Protein AF-A0A2S6GN40-F1 (afdb_monomer_lite)

Secondary structure (DSSP, 8-state):
---HHHHHHHHT----------HHHHHHHHTSPPPHHHHHHHHHSPSEEEE-TTS-EEEE-PPPEETTEE-TTHHHHHHHHHHHHHHHH-GGGS-S-BTTSTT-BEEEEE-SSSEEEEEEETTEEEEEEE--SS--SSTT--SEEEESS-HHHHHHHHHHTSS--TTTS--SS-TTSPPPPPPTTS-SEEEPPHHHHHHHTBPPPP---

Radius of gyration: 16.89 Å; chains: 1; bounding box: 39×40×44 Å

Sequence (209 aa):
MRDVDELAKLCGWRGASPETTEWDAVEQLMGVALPEEYKHLLRVFPPGKFLSPYGEGIAVHPPQLVYGIPDYGNQFALEMDELREWRDDHPDDVPDPVFPEPGGLIPWAWAVRPVVLWSQEPGGWTVVVSNASVWRVHDDDPVLERFAVGTLEFLAGYVTGDIWSRLLAPNYDEPDALPAREPASTPRYVPFRAAEWARMRTAPGPRVW

Organism: NCBI:txid155976

Structure (mmCIF, N/CA/C/O backbone):
data_AF-A0A2S6GN40-F1
#
_entry.id   AF-A0A2S6GN40-F1
#
loop_
_atom_site.group_PDB
_atom_site.id
_atom_site.type_symbol
_atom_site.label_atom_id
_atom_site.label_alt_id
_atom_site.label_comp_id
_atom_site.label_asym_id
_atom_site.label_entity_id
_atom_site.label_seq_id
_atom_site.pdbx_PDB_ins_code
_atom_site.Cartn_x
_atom_site.Cartn_y
_atom_site.Cartn_z
_atom_site.occupancy
_atom_site.B_iso_or_equiv
_atom_site.auth_seq_id
_atom_site.auth_comp_id
_atom_site.auth_asym_id
_atom_site.auth_atom_id
_atom_site.pdbx_PDB_model_num
ATOM 1 N N . MET A 1 1 ? -11.042 -15.061 3.835 1.00 57.72 1 MET A N 1
ATOM 2 C CA . MET A 1 1 ? -10.939 -13.740 3.193 1.00 57.72 1 MET A CA 1
ATOM 3 C C . MET A 1 1 ? -11.327 -12.723 4.245 1.00 57.72 1 MET A C 1
ATOM 5 O O . MET A 1 1 ? -12.454 -12.802 4.723 1.00 57.72 1 MET A O 1
ATOM 9 N N . ARG A 1 2 ? -10.375 -11.902 4.697 1.00 77.31 2 ARG A N 1
ATOM 10 C CA . ARG A 1 2 ? -10.658 -10.834 5.666 1.00 77.31 2 ARG A CA 1
ATOM 11 C C . ARG A 1 2 ? -11.439 -9.725 4.956 1.00 77.31 2 ARG A C 1
ATOM 13 O O . ARG A 1 2 ? -11.220 -9.497 3.767 1.00 77.31 2 ARG A O 1
ATOM 20 N N . ASP A 1 3 ? -12.357 -9.076 5.660 1.00 89.94 3 ASP A N 1
ATOM 21 C CA . ASP A 1 3 ? -13.117 -7.936 5.143 1.00 89.94 3 ASP A CA 1
ATOM 22 C C . ASP A 1 3 ? -12.666 -6.616 5.794 1.00 89.94 3 ASP A C 1
ATOM 24 O O . ASP A 1 3 ? -11.845 -6.585 6.717 1.00 89.94 3 ASP A O 1
ATOM 28 N N . VAL A 1 4 ? -13.173 -5.494 5.279 1.00 94.56 4 VAL A N 1
ATOM 29 C CA . VAL A 1 4 ? -12.791 -4.162 5.767 1.00 94.56 4 VAL A CA 1
ATOM 30 C C . VAL A 1 4 ? -13.289 -3.900 7.194 1.00 94.56 4 VAL A C 1
ATOM 32 O O . VAL A 1 4 ? -12.647 -3.155 7.935 1.00 94.56 4 VAL A O 1
ATOM 35 N N . ASP A 1 5 ? -14.392 -4.532 7.608 1.00 94.25 5 ASP A N 1
ATOM 36 C CA . ASP A 1 5 ? -14.963 -4.377 8.947 1.00 94.25 5 ASP A CA 1
ATOM 37 C C . ASP A 1 5 ? -14.080 -5.062 9.994 1.00 94.25 5 ASP A C 1
ATOM 39 O O . ASP A 1 5 ? -13.913 -4.564 11.111 1.00 94.25 5 ASP A O 1
ATOM 43 N N . GLU A 1 6 ? -13.491 -6.205 9.648 1.00 95.12 6 GLU A N 1
ATOM 44 C CA . GLU A 1 6 ? -12.479 -6.878 10.450 1.00 95.12 6 GLU A CA 1
ATOM 45 C C . GLU A 1 6 ? -11.229 -6.007 10.601 1.00 95.12 6 GLU A C 1
ATOM 47 O O . GLU A 1 6 ? -10.778 -5.786 11.728 1.00 95.12 6 GLU A O 1
ATOM 52 N N . LEU A 1 7 ? -10.714 -5.439 9.504 1.00 96.88 7 LEU A N 1
ATOM 53 C CA . LEU A 1 7 ? -9.582 -4.510 9.557 1.00 96.88 7 LEU A CA 1
ATOM 54 C C . LEU A 1 7 ? -9.904 -3.279 10.423 1.00 96.88 7 LEU A C 1
ATOM 56 O O . LEU A 1 7 ? -9.101 -2.898 11.274 1.00 96.88 7 LEU A O 1
ATOM 60 N N . ALA A 1 8 ? -11.101 -2.700 10.291 1.00 96.69 8 ALA A N 1
ATOM 61 C CA . ALA A 1 8 ? -11.551 -1.585 11.126 1.00 96.69 8 ALA A CA 1
ATOM 62 C C . ALA A 1 8 ? -11.572 -1.952 12.616 1.00 96.69 8 ALA A C 1
ATOM 64 O O . ALA A 1 8 ? -11.040 -1.203 13.441 1.00 96.69 8 ALA A O 1
ATOM 65 N N . LYS A 1 9 ? -12.088 -3.137 12.972 1.00 95.94 9 LYS A N 1
ATOM 66 C CA . LYS A 1 9 ? -12.051 -3.650 14.353 1.00 95.94 9 LYS A CA 1
ATOM 67 C C . LYS A 1 9 ? -10.619 -3.829 14.851 1.00 95.94 9 LYS A C 1
ATOM 69 O O . LYS A 1 9 ? -10.319 -3.393 15.962 1.00 95.94 9 LYS A O 1
ATOM 74 N N . LEU A 1 10 ? -9.738 -4.425 14.043 1.00 95.94 10 LEU A N 1
ATOM 75 C CA . LEU A 1 10 ? -8.326 -4.615 14.383 1.00 95.94 10 LEU A CA 1
ATOM 76 C C . LEU A 1 10 ? -7.620 -3.282 14.625 1.00 95.94 10 LEU A C 1
ATOM 78 O O . LEU A 1 10 ? -6.807 -3.198 15.543 1.00 95.94 10 LEU A O 1
ATOM 82 N N . CYS A 1 11 ? -7.950 -2.255 13.845 1.00 95.88 11 CYS A N 1
ATOM 83 C CA . CYS A 1 11 ? -7.402 -0.910 13.977 1.00 95.88 11 CYS A CA 1
ATOM 84 C C . CYS A 1 11 ? -8.050 -0.075 15.093 1.00 95.88 11 CYS A C 1
ATOM 86 O O . CYS A 1 11 ? -7.554 1.007 15.403 1.00 95.88 11 CYS A O 1
ATOM 88 N N . GLY A 1 12 ? -9.160 -0.534 15.683 1.00 95.38 12 GLY A N 1
ATOM 89 C CA . GLY A 1 12 ? -9.984 0.281 16.580 1.00 95.38 12 GLY A CA 1
ATOM 90 C C . GLY A 1 12 ? -10.686 1.449 15.872 1.00 95.38 12 GLY A C 1
ATOM 91 O O . GLY A 1 12 ? -11.137 2.387 16.533 1.00 95.38 12 GLY A O 1
ATOM 92 N N . TRP A 1 13 ? -10.782 1.408 14.541 1.00 95.44 13 TRP A N 1
ATOM 93 C CA . TRP A 1 13 ? -11.417 2.435 13.723 1.00 95.44 13 TRP A CA 1
ATOM 94 C C . TRP A 1 13 ? -12.939 2.273 13.736 1.00 95.44 13 TRP A C 1
ATOM 96 O O . TRP A 1 13 ? -13.472 1.174 13.597 1.00 95.44 13 TRP A O 1
ATOM 106 N N . ARG A 1 14 ? -13.651 3.387 13.924 1.00 91.94 14 ARG A N 1
ATOM 107 C CA . ARG A 1 14 ? -15.126 3.445 13.934 1.00 91.94 14 ARG A CA 1
ATOM 108 C C . ARG A 1 14 ? -15.690 4.569 13.063 1.00 91.94 14 ARG A C 1
ATOM 110 O O . ARG A 1 14 ? -16.884 4.846 13.126 1.00 91.94 14 ARG A O 1
ATOM 117 N N . GLY A 1 15 ? -14.821 5.273 12.342 1.00 87.56 15 GLY A N 1
ATOM 118 C CA . GLY A 1 15 ? -15.215 6.363 11.460 1.00 87.56 15 GLY A CA 1
ATOM 119 C C . GLY A 1 15 ? -15.559 5.866 10.059 1.00 87.56 15 GLY A C 1
ATOM 120 O O . GLY A 1 15 ? -15.644 4.667 9.808 1.00 87.56 15 GLY A O 1
ATOM 121 N N . ALA A 1 16 ? -15.716 6.818 9.148 1.00 87.06 16 ALA A N 1
ATOM 122 C CA . ALA A 1 16 ? -15.853 6.581 7.719 1.00 87.06 16 ALA A CA 1
ATOM 123 C C . ALA A 1 16 ? -14.930 7.541 6.962 1.00 87.06 16 ALA A C 1
ATOM 125 O O . ALA A 1 16 ? -14.547 8.590 7.497 1.00 87.06 16 ALA A O 1
ATOM 126 N N . SER A 1 17 ? -14.587 7.195 5.724 1.00 87.56 17 SER A N 1
ATOM 127 C CA . SER A 1 17 ? -13.891 8.115 4.833 1.00 87.56 17 SER A CA 1
ATOM 128 C C . SER A 1 17 ? -14.873 9.174 4.323 1.00 87.56 17 SER A C 1
ATOM 130 O O . SER A 1 17 ? -15.963 8.816 3.873 1.00 87.56 17 SER A O 1
ATOM 132 N N . PRO A 1 18 ? -14.532 10.473 4.374 1.00 84.19 18 PRO A N 1
ATOM 133 C CA . PRO A 1 18 ? -15.318 11.508 3.712 1.00 84.19 18 PRO A CA 1
ATOM 134 C C . PRO A 1 18 ? -14.989 11.617 2.215 1.00 84.19 18 PRO A C 1
ATOM 136 O O . PRO A 1 18 ? -15.655 12.366 1.505 1.00 84.19 18 PRO A O 1
ATOM 139 N N . GLU A 1 19 ? -13.938 10.938 1.745 1.00 82.56 19 GLU A N 1
ATOM 140 C CA . GLU A 1 19 ? -13.484 11.024 0.361 1.00 82.56 19 GLU A CA 1
ATOM 141 C C . GLU A 1 19 ? -14.325 10.112 -0.536 1.00 82.56 19 GLU A C 1
ATOM 143 O O . GLU A 1 19 ? -14.640 8.972 -0.191 1.00 82.56 19 GLU A O 1
ATOM 148 N N . THR A 1 20 ? -14.658 10.617 -1.719 1.00 82.88 20 THR A N 1
ATOM 149 C CA . THR A 1 20 ? -15.363 9.873 -2.762 1.00 82.88 20 THR A CA 1
ATOM 150 C C . THR A 1 20 ? -14.482 9.770 -3.998 1.00 82.88 20 THR A C 1
ATOM 152 O O . THR A 1 20 ? -13.865 10.751 -4.417 1.00 82.88 20 THR A O 1
ATOM 155 N N . THR A 1 21 ? -14.445 8.587 -4.603 1.00 84.88 21 THR A N 1
ATOM 156 C CA . THR A 1 21 ? -13.628 8.294 -5.785 1.00 84.88 21 THR A CA 1
ATOM 157 C C . THR A 1 21 ? -14.503 7.644 -6.849 1.00 84.88 21 THR A C 1
ATOM 159 O O . THR A 1 21 ? -15.150 6.630 -6.579 1.00 84.88 21 THR A O 1
ATOM 162 N N . GLU A 1 22 ? -14.508 8.216 -8.054 1.00 87.31 22 GLU A N 1
ATOM 163 C CA . GLU A 1 22 ? -15.184 7.662 -9.231 1.00 87.31 22 GLU A CA 1
ATOM 164 C C . GLU A 1 22 ? -14.335 6.531 -9.827 1.00 87.31 22 GLU A C 1
ATOM 166 O O . GLU A 1 22 ? -13.582 6.718 -10.782 1.00 87.31 22 GLU A O 1
ATOM 171 N N . TRP A 1 23 ? -14.411 5.348 -9.214 1.00 88.44 23 TRP A N 1
ATOM 172 C CA . TRP A 1 23 ? -13.553 4.213 -9.565 1.00 88.44 23 TRP A CA 1
ATOM 173 C C . TRP A 1 23 ? -13.696 3.743 -11.011 1.00 88.44 23 TRP A C 1
ATOM 175 O O . TRP A 1 23 ? -12.692 3.371 -11.607 1.00 88.44 23 TRP A O 1
ATOM 185 N N . ASP A 1 24 ? -14.888 3.833 -11.600 1.00 90.00 24 ASP A N 1
ATOM 186 C CA . ASP A 1 24 ? -15.096 3.470 -13.006 1.00 90.00 24 ASP A CA 1
ATOM 187 C C . ASP A 1 24 ? -14.244 4.351 -13.939 1.00 90.00 24 ASP A C 1
ATOM 189 O O . ASP A 1 24 ? -13.672 3.862 -14.913 1.00 90.00 24 ASP A O 1
ATOM 193 N N . ALA A 1 25 ? -14.092 5.642 -13.616 1.00 86.00 25 ALA A N 1
ATOM 194 C CA . ALA A 1 25 ? -13.223 6.547 -14.364 1.00 86.00 25 ALA A CA 1
ATOM 195 C C . ALA A 1 25 ? -11.735 6.225 -14.141 1.00 86.00 25 ALA A C 1
ATOM 197 O O . ALA A 1 25 ? -10.959 6.270 -15.094 1.00 86.00 25 ALA A O 1
ATOM 198 N N . VAL A 1 26 ? -11.341 5.866 -12.910 1.00 86.56 26 VAL A N 1
ATOM 199 C CA . VAL A 1 26 ? -9.970 5.417 -12.587 1.00 86.56 26 VAL A CA 1
ATOM 200 C C . VAL A 1 26 ? -9.612 4.184 -13.420 1.00 86.56 26 VAL A C 1
ATOM 202 O O . VAL A 1 26 ? -8.598 4.176 -14.110 1.00 86.56 26 VAL A O 1
ATOM 205 N N . GLU A 1 27 ? -10.457 3.153 -13.390 1.00 90.69 27 GLU A N 1
ATOM 206 C CA . GLU A 1 27 ? -10.228 1.882 -14.087 1.00 90.69 27 GLU A CA 1
ATOM 207 C C . GLU A 1 27 ? -10.252 2.059 -15.610 1.00 90.69 27 GLU A C 1
ATOM 209 O O . GLU A 1 27 ? -9.456 1.437 -16.313 1.00 90.69 27 GLU A O 1
ATOM 214 N N . GLN A 1 28 ? -11.100 2.953 -16.134 1.00 89.12 28 GLN A N 1
ATOM 215 C CA . GLN A 1 28 ? -11.108 3.299 -17.556 1.00 89.12 28 GLN A CA 1
ATOM 216 C C . GLN A 1 28 ? -9.808 3.989 -17.994 1.00 89.12 28 GLN A C 1
ATOM 218 O O . GLN A 1 28 ? -9.301 3.684 -19.073 1.00 89.12 28 GLN A O 1
ATOM 223 N N . LEU A 1 29 ? -9.273 4.906 -17.179 1.00 86.56 29 LEU A N 1
ATOM 224 C CA . LEU A 1 29 ? -7.998 5.579 -17.453 1.00 86.56 29 LEU A CA 1
ATOM 225 C C . LEU A 1 29 ? -6.814 4.614 -17.346 1.00 86.56 29 LEU A C 1
ATOM 227 O O . LEU A 1 29 ? -5.924 4.642 -18.191 1.00 86.56 29 LEU A O 1
ATOM 231 N N . MET A 1 30 ? -6.826 3.747 -16.332 1.00 87.38 30 MET A N 1
ATOM 232 C CA . MET A 1 30 ? -5.792 2.736 -16.113 1.00 87.38 30 MET A CA 1
ATOM 233 C C . MET A 1 30 ? -5.858 1.598 -17.140 1.00 87.38 30 MET A C 1
ATOM 235 O O . MET A 1 30 ? -4.856 0.939 -17.391 1.00 87.38 30 MET A O 1
ATOM 239 N N . GLY A 1 31 ? -7.025 1.336 -17.732 1.00 91.12 31 GLY A N 1
ATOM 240 C CA . GLY A 1 31 ? -7.235 0.203 -18.636 1.00 91.12 31 GLY A CA 1
ATOM 241 C C . GLY A 1 31 ? -7.244 -1.158 -17.929 1.00 91.12 31 GLY A C 1
ATOM 242 O O . GLY A 1 31 ? -7.141 -2.190 -18.592 1.00 91.12 31 GLY A O 1
ATOM 243 N N . VAL A 1 32 ? -7.369 -1.178 -16.598 1.00 91.44 32 VAL A N 1
ATOM 244 C CA . VAL A 1 32 ? -7.409 -2.391 -15.773 1.00 91.44 32 VAL A CA 1
ATOM 245 C C . VAL A 1 32 ? -8.357 -2.199 -14.588 1.00 91.44 32 VAL A C 1
ATOM 247 O O . VAL A 1 32 ? -8.450 -1.112 -14.022 1.00 91.44 32 VAL A O 1
ATOM 250 N N . ALA A 1 33 ? -9.067 -3.264 -14.209 1.00 93.06 33 ALA A N 1
ATOM 251 C CA . ALA A 1 33 ? -9.918 -3.269 -13.023 1.00 93.06 33 ALA A CA 1
ATOM 252 C C . ALA A 1 33 ? -9.069 -3.411 -11.752 1.00 93.06 33 ALA A C 1
ATOM 254 O O . ALA A 1 33 ? -8.334 -4.390 -11.605 1.00 93.06 33 ALA A O 1
ATOM 255 N N . LEU A 1 34 ? -9.196 -2.465 -10.824 1.00 92.12 34 LEU A N 1
ATOM 256 C CA . LEU A 1 34 ? -8.454 -2.456 -9.566 1.00 92.12 34 LEU A CA 1
ATOM 257 C C . LEU A 1 34 ? -9.093 -3.414 -8.542 1.00 92.12 34 LEU A C 1
ATOM 259 O O . LEU A 1 34 ? -10.267 -3.780 -8.677 1.00 92.12 34 LEU A O 1
ATOM 263 N N . PRO A 1 35 ? -8.362 -3.829 -7.488 1.00 93.50 35 PRO A N 1
ATOM 264 C CA . PRO A 1 35 ? -8.928 -4.699 -6.460 1.00 93.50 35 PRO A CA 1
ATOM 265 C C . PRO A 1 35 ? -10.186 -4.088 -5.814 1.00 93.50 35 PRO A C 1
ATOM 267 O O . PRO A 1 35 ? -10.140 -2.996 -5.247 1.00 93.50 35 PRO A O 1
ATOM 270 N N . GLU A 1 36 ? -11.315 -4.807 -5.828 1.00 92.69 36 GLU A N 1
ATOM 271 C CA . GLU A 1 36 ? -12.567 -4.331 -5.203 1.00 92.69 36 GLU A CA 1
ATOM 272 C C . GLU A 1 36 ? -12.393 -4.056 -3.704 1.00 92.69 36 GLU A C 1
ATOM 274 O O . GLU A 1 36 ? -12.933 -3.097 -3.155 1.00 92.69 36 GLU A O 1
ATOM 279 N N . GLU A 1 37 ? -11.572 -4.867 -3.043 1.00 93.06 37 GLU A N 1
ATOM 280 C CA . GLU A 1 37 ? -11.245 -4.707 -1.631 1.00 93.06 37 GLU A CA 1
ATOM 281 C C . GLU A 1 37 ? -10.518 -3.385 -1.323 1.00 93.06 37 GLU A C 1
ATOM 283 O O . GLU A 1 37 ? -10.756 -2.795 -0.272 1.00 93.06 37 GLU A O 1
ATOM 288 N N . TYR A 1 38 ? -9.702 -2.870 -2.250 1.00 93.00 38 TYR A N 1
ATOM 289 C CA . TYR A 1 38 ? -9.023 -1.580 -2.113 1.00 93.00 38 TYR A CA 1
ATOM 290 C C . TYR A 1 38 ? -10.006 -0.419 -2.282 1.00 93.00 38 TYR A C 1
ATOM 292 O O . TYR A 1 38 ? -10.015 0.531 -1.496 1.00 93.00 38 TYR A O 1
ATOM 300 N N . LYS A 1 39 ? -10.915 -0.534 -3.255 1.00 92.19 39 LYS A N 1
ATOM 301 C CA . LYS A 1 39 ? -12.000 0.437 -3.442 1.00 92.19 39 LYS A CA 1
ATOM 302 C C . LYS A 1 39 ? -12.891 0.505 -2.200 1.00 92.19 39 LYS A C 1
ATOM 304 O O . LYS A 1 39 ? -13.284 1.593 -1.780 1.00 92.19 39 LYS A O 1
ATOM 309 N N . HIS A 1 40 ? -13.183 -0.640 -1.579 1.00 92.56 40 HIS A N 1
ATOM 310 C CA . HIS A 1 40 ? -13.937 -0.700 -0.328 1.00 92.56 40 HIS A CA 1
ATOM 311 C C . HIS A 1 40 ? -13.144 -0.145 0.866 1.00 92.56 40 HIS A C 1
ATOM 313 O O . HIS A 1 40 ? -13.700 0.627 1.650 1.00 92.56 40 HIS A O 1
ATOM 319 N N . LEU A 1 41 ? -11.849 -0.462 0.971 1.00 94.88 41 LEU A N 1
ATOM 320 C CA . LEU A 1 41 ? -10.947 0.077 1.993 1.00 94.88 41 LEU A CA 1
ATOM 321 C C . LEU A 1 41 ? -11.032 1.606 2.060 1.00 94.88 41 LEU A C 1
ATOM 323 O O . LEU A 1 41 ? -11.263 2.158 3.134 1.00 94.88 41 LEU A O 1
ATOM 327 N N . LEU A 1 42 ? -10.929 2.280 0.913 1.00 92.38 42 LEU A N 1
ATOM 328 C CA . LEU A 1 42 ? -10.934 3.744 0.823 1.00 92.38 42 LEU A CA 1
ATOM 329 C C . LEU A 1 42 ? -12.304 4.402 1.051 1.00 92.38 42 LEU A C 1
ATOM 331 O O . LEU A 1 42 ? -12.369 5.605 1.304 1.00 92.38 42 LEU A O 1
ATOM 335 N N . ARG A 1 43 ? -13.400 3.630 1.021 1.00 91.19 43 ARG A N 1
ATOM 336 C CA . ARG A 1 43 ? -14.725 4.097 1.473 1.00 91.19 43 ARG A CA 1
ATOM 337 C C . ARG A 1 43 ? -14.827 4.117 3.004 1.00 91.19 43 ARG A C 1
ATOM 339 O O . ARG A 1 43 ? -15.549 4.937 3.566 1.00 91.19 43 ARG A O 1
ATOM 346 N N . VAL A 1 44 ? -14.106 3.231 3.694 1.00 94.81 44 VAL A N 1
ATOM 347 C CA . VAL A 1 44 ? -14.173 3.085 5.162 1.00 94.81 44 VAL A CA 1
ATOM 348 C C . VAL A 1 44 ? -13.082 3.881 5.869 1.00 94.81 44 VAL A C 1
ATOM 350 O O . VAL A 1 44 ? -13.348 4.551 6.871 1.00 94.81 44 VAL A O 1
ATOM 353 N N . PHE A 1 45 ? -11.859 3.829 5.354 1.00 95.12 45 PHE A N 1
ATOM 354 C CA . PHE A 1 45 ? -10.708 4.509 5.926 1.00 95.12 45 PHE A CA 1
ATOM 355 C C . PHE A 1 45 ? -10.415 5.795 5.151 1.00 95.12 45 PHE A C 1
ATOM 357 O O . PHE A 1 45 ? -10.237 5.738 3.934 1.00 95.12 45 PHE A O 1
ATOM 364 N N . PRO A 1 46 ? -10.340 6.957 5.825 1.00 93.12 46 PRO A N 1
ATOM 365 C CA . PRO A 1 46 ? -9.802 8.153 5.200 1.00 93.12 46 PRO A CA 1
ATOM 366 C C . PRO A 1 46 ? -8.319 7.958 4.826 1.00 93.12 46 PRO A C 1
ATOM 368 O O . PRO A 1 46 ? -7.683 6.985 5.246 1.00 93.12 46 PRO A O 1
ATOM 371 N N . PRO A 1 47 ? -7.732 8.898 4.069 1.00 91.19 47 PRO A N 1
ATOM 372 C CA . PRO A 1 47 ? -6.287 8.958 3.882 1.00 91.19 47 PRO A CA 1
ATOM 373 C C . PRO A 1 47 ? -5.557 8.844 5.227 1.00 91.19 47 PRO A C 1
ATOM 375 O O . PRO A 1 47 ? -5.881 9.567 6.175 1.00 91.19 47 PRO A O 1
ATOM 378 N N . GLY A 1 48 ? -4.586 7.944 5.336 1.00 94.06 48 GLY A N 1
ATOM 379 C CA . GLY A 1 48 ? -3.883 7.724 6.597 1.00 94.06 48 GLY A CA 1
ATOM 380 C C . GLY A 1 48 ? -2.823 6.640 6.525 1.00 94.06 48 GLY A C 1
ATOM 381 O O . GLY A 1 48 ? -2.528 6.112 5.458 1.00 94.06 48 GLY A O 1
ATOM 382 N N . LYS A 1 49 ? -2.251 6.315 7.685 1.00 95.62 49 LYS A N 1
ATOM 383 C CA . LYS A 1 49 ? -1.193 5.311 7.839 1.00 95.62 49 LYS A CA 1
ATOM 384 C C . LYS A 1 49 ? -1.680 4.112 8.640 1.00 95.62 49 LYS A C 1
ATOM 386 O O . LYS A 1 49 ? -2.167 4.284 9.756 1.00 95.62 49 LYS A O 1
ATOM 391 N N . PHE A 1 50 ? -1.488 2.914 8.100 1.00 96.81 50 PHE A N 1
ATOM 392 C CA . PHE A 1 50 ? -1.580 1.647 8.824 1.00 96.81 50 PHE A CA 1
ATOM 393 C C . PHE A 1 50 ? -0.227 1.347 9.459 1.00 96.81 50 PHE A C 1
ATOM 395 O O . PHE A 1 50 ? 0.786 1.358 8.765 1.00 96.81 50 PHE A O 1
ATOM 402 N N . LEU A 1 51 ? -0.200 1.123 10.770 1.00 95.19 51 LEU A N 1
ATOM 403 C CA . LEU A 1 51 ? 1.032 0.991 11.547 1.00 95.19 51 LEU A CA 1
ATOM 404 C C . LEU A 1 51 ? 1.249 -0.464 11.955 1.00 95.19 51 LEU A C 1
ATOM 406 O O . LEU A 1 51 ? 0.350 -1.095 12.519 1.00 95.19 51 LEU A O 1
ATOM 410 N N . SER A 1 52 ? 2.449 -0.974 11.686 1.00 93.62 52 SER A N 1
ATOM 411 C CA . SER A 1 52 ? 2.882 -2.286 12.157 1.00 93.62 52 SER A CA 1
ATOM 412 C C . SER A 1 52 ? 3.365 -2.203 13.605 1.00 93.62 52 SER A C 1
ATOM 414 O O . SER A 1 52 ? 3.965 -1.201 14.001 1.00 93.62 52 SER A O 1
ATOM 416 N N . PRO A 1 53 ? 3.188 -3.265 14.412 1.00 94.25 53 PRO A N 1
ATOM 417 C CA . PRO A 1 53 ? 3.825 -3.338 15.718 1.00 94.25 53 PRO A CA 1
ATOM 418 C C . PRO A 1 53 ? 5.354 -3.488 15.625 1.00 94.25 53 PRO A C 1
ATOM 420 O O . PRO A 1 53 ? 5.992 -3.559 16.665 1.00 94.25 53 PRO A O 1
ATOM 423 N N . TYR A 1 54 ? 5.943 -3.572 14.430 1.00 91.62 54 TYR A N 1
ATOM 424 C CA . TYR A 1 54 ? 7.390 -3.688 14.220 1.00 91.62 54 TYR A CA 1
ATOM 425 C C . TYR A 1 54 ? 8.032 -2.435 13.611 1.00 91.62 54 TYR A C 1
ATOM 427 O O . TYR A 1 54 ? 9.220 -2.466 13.307 1.00 91.62 54 TYR A O 1
ATOM 435 N N . GLY A 1 55 ? 7.285 -1.342 13.412 1.00 78.50 55 GLY A N 1
ATOM 436 C CA . GLY A 1 55 ? 7.875 -0.091 12.934 1.00 78.50 55 GLY A CA 1
ATOM 437 C C . GLY A 1 55 ? 6.996 0.693 11.967 1.00 78.50 55 GLY A C 1
ATOM 438 O O . GLY A 1 55 ? 5.962 1.225 12.367 1.00 78.50 55 GLY A O 1
ATOM 439 N N . GLU A 1 56 ? 7.466 0.857 10.724 1.00 84.44 56 GLU A N 1
ATOM 440 C CA . GLU A 1 56 ? 6.970 1.889 9.806 1.00 84.44 56 GLU A CA 1
ATOM 441 C C . GLU A 1 56 ? 5.479 1.772 9.464 1.00 84.44 56 GLU A C 1
ATOM 443 O O . GLU A 1 56 ? 4.804 0.774 9.712 1.00 84.44 56 GLU A O 1
ATOM 448 N N . GLY A 1 57 ? 4.943 2.870 8.931 1.00 91.31 57 GLY A N 1
ATOM 449 C CA . GLY A 1 57 ? 3.555 2.953 8.515 1.00 91.31 57 GLY A CA 1
ATOM 450 C C . GLY A 1 57 ? 3.411 2.872 7.005 1.00 91.31 57 GLY A C 1
ATOM 451 O O . GLY A 1 57 ? 4.140 3.553 6.286 1.00 91.31 57 GLY A O 1
ATOM 452 N N . ILE A 1 58 ? 2.405 2.132 6.547 1.00 95.00 58 ILE A N 1
ATOM 453 C CA . ILE A 1 58 ? 1.954 2.139 5.156 1.00 95.00 58 ILE A CA 1
ATOM 454 C C . ILE A 1 58 ? 0.889 3.222 5.012 1.00 95.00 58 ILE A C 1
ATOM 456 O O . ILE A 1 58 ? -0.192 3.125 5.598 1.00 95.00 58 ILE A O 1
ATOM 460 N N . ALA A 1 59 ? 1.197 4.264 4.251 1.00 93.06 59 ALA A N 1
ATOM 461 C CA . ALA A 1 59 ? 0.255 5.291 3.853 1.00 93.06 59 ALA A CA 1
ATOM 462 C C . ALA A 1 59 ? -0.639 4.783 2.719 1.00 93.06 59 ALA A C 1
ATOM 464 O O . ALA A 1 59 ? -0.153 4.363 1.672 1.00 93.06 59 ALA A O 1
ATOM 465 N N . VAL A 1 60 ? -1.949 4.871 2.928 1.00 92.75 60 VAL A N 1
ATOM 466 C CA . VAL A 1 60 ? -2.968 4.541 1.932 1.00 92.75 60 VAL A CA 1
ATOM 467 C C . VAL A 1 60 ? -3.898 5.738 1.800 1.00 92.75 60 VAL A C 1
ATOM 469 O O . VAL A 1 60 ? -4.341 6.311 2.801 1.00 92.75 60 VAL A O 1
ATOM 472 N N . HIS A 1 61 ? -4.186 6.136 0.569 1.00 86.38 61 HIS A N 1
ATOM 473 C CA . HIS A 1 61 ? -5.058 7.264 0.275 1.00 86.38 61 HIS A CA 1
ATOM 474 C C . HIS A 1 61 ? -5.727 7.079 -1.094 1.00 86.38 61 HIS A C 1
ATOM 476 O O . HIS A 1 61 ? -5.222 6.320 -1.921 1.00 86.38 61 HIS A O 1
ATOM 482 N N . PRO A 1 62 ? -6.871 7.739 -1.341 1.00 82.19 62 PRO A N 1
ATOM 483 C CA . PRO A 1 62 ? -7.462 7.773 -2.666 1.00 82.19 62 PRO A CA 1
ATOM 484 C C . PRO A 1 62 ? -6.612 8.632 -3.615 1.00 82.19 62 PRO A C 1
ATOM 486 O O . PRO A 1 62 ? -5.797 9.435 -3.140 1.00 82.19 62 PRO A O 1
ATOM 489 N N . PRO A 1 63 ? -6.838 8.521 -4.936 1.00 76.06 63 PRO A N 1
ATOM 490 C CA . PRO A 1 63 ? -6.144 9.343 -5.917 1.00 76.06 63 PRO A CA 1
ATOM 491 C C . PRO A 1 63 ? -6.218 10.853 -5.621 1.00 76.06 63 PRO A C 1
ATOM 493 O O . PRO A 1 63 ? -7.229 11.352 -5.111 1.00 76.06 63 PRO A O 1
ATOM 496 N N . GLN A 1 64 ? -5.142 11.584 -5.929 1.00 72.88 64 GLN A N 1
ATOM 497 C CA . GLN A 1 64 ? -5.010 13.025 -5.660 1.00 72.88 64 GLN A CA 1
ATOM 498 C C . GLN A 1 64 ? -5.964 13.919 -6.487 1.00 72.88 64 GLN A C 1
ATOM 500 O O . GLN A 1 64 ? -6.589 13.493 -7.459 1.00 72.88 64 GLN A O 1
ATOM 505 N N . LEU A 1 65 ? -6.074 15.200 -6.096 1.00 67.25 65 LEU A N 1
ATOM 506 C CA . LEU A 1 65 ? -6.767 16.226 -6.885 1.00 67.25 65 LEU A CA 1
ATOM 507 C C . LEU A 1 65 ? -5.752 17.130 -7.599 1.00 67.25 65 LEU A C 1
ATOM 509 O O . LEU A 1 65 ? -4.883 17.721 -6.961 1.00 67.25 65 LEU A O 1
ATOM 513 N N . VAL A 1 66 ? -5.942 17.380 -8.889 1.00 60.88 66 VAL A N 1
ATOM 514 C CA . VAL A 1 66 ? -5.217 18.419 -9.629 1.00 60.88 66 VAL A CA 1
ATOM 515 C C . VAL A 1 66 ? -6.165 19.599 -9.857 1.00 60.88 66 VAL A C 1
ATOM 517 O O . VAL A 1 66 ? -7.247 19.462 -10.419 1.00 60.88 66 VAL A O 1
ATOM 520 N N . TYR A 1 67 ? -5.803 20.777 -9.337 1.00 55.69 67 TYR A N 1
ATOM 521 C CA . TYR A 1 67 ? -6.643 21.992 -9.351 1.00 55.69 67 TYR A CA 1
ATOM 522 C C . TYR A 1 67 ? -8.059 21.822 -8.761 1.00 55.69 67 TYR A C 1
ATOM 524 O O . TYR A 1 67 ? -9.009 22.470 -9.195 1.00 55.69 67 TYR A O 1
ATOM 532 N N . GLY A 1 68 ? -8.212 20.964 -7.747 1.00 57.91 68 GLY A N 1
ATOM 533 C CA . GLY A 1 68 ? -9.512 20.684 -7.124 1.00 57.91 68 GLY A CA 1
ATOM 534 C C . GLY A 1 68 ? -10.398 19.727 -7.928 1.00 57.91 68 GLY A C 1
ATOM 535 O O . GLY A 1 68 ? -11.512 19.435 -7.499 1.00 57.91 68 GLY A O 1
ATOM 536 N N . ILE A 1 69 ? -9.896 19.219 -9.054 1.00 60.09 69 ILE A N 1
ATOM 537 C CA . ILE A 1 69 ? -10.529 18.189 -9.871 1.00 60.09 69 ILE A CA 1
ATOM 538 C C . ILE A 1 69 ? -9.826 16.867 -9.561 1.00 60.09 69 ILE A C 1
ATOM 540 O O . ILE A 1 69 ? -8.597 16.845 -9.509 1.00 60.09 69 ILE A O 1
ATOM 544 N N . PRO A 1 70 ? -10.555 15.771 -9.320 1.00 64.50 70 PRO A N 1
ATOM 545 C CA . PRO A 1 70 ? -9.921 14.474 -9.158 1.00 64.50 70 PRO A CA 1
ATOM 546 C C . PRO A 1 70 ? -9.110 14.099 -10.395 1.00 64.50 70 PRO A C 1
ATOM 548 O O . PRO A 1 70 ? -9.655 14.034 -11.495 1.00 64.50 70 PRO A O 1
ATOM 551 N N . ASP A 1 71 ? -7.814 13.865 -10.204 1.00 70.06 71 ASP A N 1
ATOM 552 C CA . ASP A 1 71 ? -6.939 13.373 -11.260 1.00 70.06 71 ASP A CA 1
ATOM 553 C C . ASP A 1 71 ? -6.571 11.931 -10.950 1.00 70.06 71 ASP A C 1
ATOM 555 O O . ASP A 1 71 ? -5.536 11.593 -10.375 1.00 70.06 71 ASP A O 1
ATOM 559 N N . TYR A 1 72 ? -7.535 11.085 -11.284 1.00 66.81 72 TYR A N 1
ATOM 560 C CA . TYR A 1 72 ? -7.524 9.665 -11.002 1.00 66.81 72 TYR A CA 1
ATOM 561 C C . TYR A 1 72 ? -6.390 8.913 -11.707 1.00 66.81 72 TYR A C 1
ATOM 563 O O . TYR A 1 72 ? -5.983 7.864 -11.217 1.00 66.81 72 TYR A O 1
ATOM 571 N N . GLY A 1 73 ? -5.899 9.428 -12.839 1.00 66.50 73 GLY A N 1
ATOM 572 C CA . GLY A 1 73 ? -4.872 8.778 -13.652 1.00 66.50 73 GLY A CA 1
ATOM 573 C C . GLY A 1 73 ? -3.468 9.317 -13.399 1.00 66.50 73 GLY A C 1
ATOM 574 O O . GLY A 1 73 ? -2.524 8.534 -13.378 1.00 66.50 73 GLY A O 1
ATOM 575 N N . ASN A 1 74 ? -3.317 10.626 -13.171 1.00 74.12 74 ASN A N 1
ATOM 576 C CA . ASN A 1 74 ? -1.997 11.250 -13.077 1.00 74.12 74 ASN A CA 1
ATOM 577 C C . ASN A 1 74 ? -1.173 10.728 -11.901 1.00 74.12 74 ASN A C 1
ATOM 579 O O . ASN A 1 74 ? 0.028 10.577 -12.051 1.00 74.12 74 ASN A O 1
ATOM 583 N N . GLN A 1 75 ? -1.788 10.404 -10.758 1.00 78.19 75 GLN A N 1
ATOM 584 C CA . GLN A 1 75 ? -1.037 9.812 -9.648 1.00 78.19 75 GLN A CA 1
ATOM 585 C C . GLN A 1 75 ? -0.417 8.464 -10.046 1.00 78.19 75 GLN A C 1
ATOM 587 O O . GLN A 1 75 ? 0.795 8.308 -9.962 1.00 78.19 75 GLN A O 1
ATOM 592 N N . PHE A 1 76 ? -1.233 7.503 -10.494 1.00 84.38 76 PHE A N 1
ATOM 593 C CA . PHE A 1 76 ? -0.720 6.192 -10.895 1.00 84.38 76 PHE A CA 1
ATOM 594 C C . PHE A 1 76 ? 0.270 6.320 -12.054 1.00 84.38 76 PHE A C 1
ATOM 596 O O . PHE A 1 76 ? 1.290 5.643 -12.051 1.00 84.38 76 PHE A O 1
ATOM 603 N N . ALA A 1 77 ? -0.006 7.193 -13.028 1.00 83.62 77 ALA A N 1
ATOM 604 C CA . ALA A 1 77 ? 0.897 7.448 -14.144 1.00 83.62 77 ALA A CA 1
ATOM 605 C C . ALA A 1 77 ? 2.256 7.969 -13.662 1.00 83.62 77 ALA A C 1
ATOM 607 O O . ALA A 1 77 ? 3.265 7.376 -14.016 1.00 83.62 77 ALA A O 1
ATOM 608 N N . LEU A 1 78 ? 2.277 8.996 -12.804 1.00 83.56 78 LEU A N 1
ATOM 609 C CA . LEU A 1 78 ? 3.509 9.546 -12.237 1.00 83.56 78 LEU A CA 1
ATOM 610 C C . LEU A 1 78 ? 4.288 8.497 -11.444 1.00 83.56 78 LEU A C 1
ATOM 612 O O . LEU A 1 78 ? 5.477 8.340 -11.674 1.00 83.56 78 LEU A O 1
ATOM 616 N N . GLU A 1 79 ? 3.635 7.744 -10.558 1.00 86.50 79 GLU A N 1
ATOM 617 C CA . GLU A 1 79 ? 4.322 6.727 -9.750 1.00 86.50 79 GLU A CA 1
ATOM 618 C C . GLU A 1 79 ? 4.868 5.574 -10.603 1.00 86.50 79 GLU A C 1
ATOM 620 O O . GLU A 1 79 ? 5.946 5.047 -10.335 1.00 86.50 79 GLU A O 1
ATOM 625 N N . MET A 1 80 ? 4.139 5.171 -11.648 1.00 89.56 80 MET A N 1
ATOM 626 C CA . MET A 1 80 ? 4.628 4.170 -12.596 1.00 89.56 80 MET A CA 1
ATOM 627 C C . MET A 1 80 ? 5.757 4.719 -13.474 1.00 89.56 80 MET A C 1
ATOM 629 O O . MET A 1 80 ? 6.683 3.973 -13.781 1.00 89.56 80 MET A O 1
ATOM 633 N N . ASP A 1 81 ? 5.696 5.987 -13.883 1.00 89.38 81 ASP A N 1
ATOM 634 C CA . ASP A 1 81 ? 6.752 6.650 -14.652 1.00 89.38 81 ASP A CA 1
ATOM 635 C C . ASP A 1 81 ? 8.028 6.775 -13.810 1.00 89.38 81 ASP A C 1
ATOM 637 O O . ASP A 1 81 ? 9.078 6.336 -14.266 1.00 89.38 81 ASP A O 1
ATOM 641 N N . GLU A 1 82 ? 7.933 7.235 -12.558 1.00 87.12 82 GLU A N 1
ATOM 642 C CA . GLU A 1 82 ? 9.055 7.287 -11.609 1.00 87.12 82 GLU A CA 1
ATOM 643 C C . GLU A 1 82 ? 9.678 5.900 -11.393 1.00 87.12 82 GLU A C 1
ATOM 645 O O . GLU A 1 82 ? 10.900 5.755 -11.400 1.00 87.12 82 GLU A O 1
ATOM 650 N N . LEU A 1 83 ? 8.853 4.854 -11.258 1.00 87.31 83 LEU A N 1
ATOM 651 C CA . LEU A 1 83 ? 9.346 3.484 -11.108 1.00 87.31 83 LEU A CA 1
ATOM 652 C C . LEU A 1 83 ? 10.038 2.967 -12.383 1.00 87.31 83 LEU A C 1
ATOM 654 O O . LEU A 1 83 ? 11.020 2.229 -12.286 1.00 87.31 83 LEU A O 1
ATOM 658 N N . ARG A 1 84 ? 9.555 3.347 -13.576 1.00 90.56 84 ARG A N 1
ATOM 659 C CA . ARG A 1 84 ? 10.196 2.996 -14.856 1.00 90.56 84 ARG A CA 1
ATOM 660 C C . ARG A 1 84 ? 11.499 3.756 -15.070 1.00 90.56 84 ARG A C 1
ATOM 662 O O . ARG A 1 84 ? 12.481 3.124 -15.437 1.00 90.56 84 ARG A O 1
ATOM 669 N N . GLU A 1 85 ? 11.526 5.059 -14.802 1.00 89.38 85 GLU A N 1
ATOM 670 C CA . GLU A 1 85 ? 12.750 5.868 -14.850 1.00 89.38 85 GLU A CA 1
ATOM 671 C C . GLU A 1 85 ? 13.806 5.292 -13.902 1.00 89.38 85 GLU A C 1
ATOM 673 O O . GLU A 1 85 ? 14.947 5.065 -14.305 1.00 89.38 85 GLU A O 1
ATOM 678 N N . TRP A 1 86 ? 13.401 4.947 -12.675 1.00 87.50 86 TRP A N 1
ATOM 679 C CA . TRP A 1 86 ? 14.286 4.301 -11.714 1.00 87.50 86 TRP A CA 1
ATOM 680 C C . TRP A 1 86 ? 14.842 2.973 -12.242 1.00 87.50 86 TRP A C 1
ATOM 682 O O . TRP A 1 86 ? 16.040 2.713 -12.148 1.00 87.50 86 TRP A O 1
ATOM 692 N N . ARG A 1 87 ? 13.984 2.128 -12.821 1.00 89.00 87 ARG A N 1
ATOM 693 C CA . ARG A 1 87 ? 14.391 0.855 -13.427 1.00 89.00 87 ARG A CA 1
ATOM 694 C C . ARG A 1 87 ? 15.365 1.048 -14.589 1.00 89.00 87 ARG A C 1
ATOM 696 O O . ARG A 1 87 ? 16.286 0.251 -14.729 1.00 89.00 87 ARG A O 1
ATOM 703 N N . ASP A 1 88 ? 15.157 2.053 -15.432 1.00 89.94 88 ASP A N 1
ATOM 704 C CA . ASP A 1 88 ? 16.009 2.295 -16.599 1.00 89.94 88 ASP A CA 1
ATOM 705 C C . ASP A 1 88 ? 17.447 2.650 -16.174 1.00 89.94 88 ASP A C 1
ATOM 707 O O . ASP A 1 88 ? 18.406 2.179 -16.793 1.00 89.94 88 ASP A O 1
ATOM 711 N N . ASP A 1 89 ? 17.599 3.395 -15.074 1.00 88.38 89 ASP A N 1
ATOM 712 C CA . ASP A 1 89 ? 18.900 3.718 -14.474 1.00 88.38 89 ASP A CA 1
ATOM 713 C C . ASP A 1 89 ? 19.458 2.577 -13.591 1.00 88.38 89 ASP A C 1
ATOM 715 O O . ASP A 1 89 ? 20.678 2.394 -13.492 1.00 88.38 89 ASP A O 1
ATOM 719 N N . HIS A 1 90 ? 18.578 1.786 -12.965 1.00 86.62 90 HIS A N 1
ATOM 720 C CA . HIS A 1 90 ? 18.902 0.766 -11.960 1.00 86.62 90 HIS A CA 1
ATOM 721 C C . HIS A 1 90 ? 18.090 -0.536 -12.152 1.00 86.62 90 HIS A C 1
ATOM 723 O O . HIS A 1 90 ? 17.266 -0.897 -11.305 1.00 86.62 90 HIS A O 1
ATOM 729 N N . PRO A 1 91 ? 18.328 -1.302 -13.233 1.00 87.25 91 PRO A N 1
ATOM 730 C CA . PRO A 1 91 ? 17.471 -2.433 -13.610 1.00 87.25 91 PRO A CA 1
ATOM 731 C C . PRO A 1 91 ? 17.462 -3.575 -12.586 1.00 87.25 91 PRO A C 1
ATOM 733 O O . PRO A 1 91 ? 16.459 -4.271 -12.445 1.00 87.25 91 PRO A O 1
ATOM 736 N N . ASP A 1 92 ? 18.549 -3.748 -11.830 1.00 85.62 92 ASP A N 1
ATOM 737 C CA . ASP A 1 92 ? 18.643 -4.775 -10.786 1.00 85.62 92 ASP A CA 1
ATOM 738 C C . ASP A 1 92 ? 17.819 -4.433 -9.527 1.00 85.62 92 ASP A C 1
ATOM 740 O O . ASP A 1 92 ? 17.533 -5.322 -8.724 1.00 85.62 92 ASP A O 1
ATOM 744 N N . ASP A 1 93 ? 17.420 -3.167 -9.349 1.00 82.31 93 ASP A N 1
ATOM 745 C CA . ASP A 1 93 ? 16.620 -2.703 -8.207 1.00 82.31 93 ASP A CA 1
ATOM 746 C C . ASP A 1 93 ? 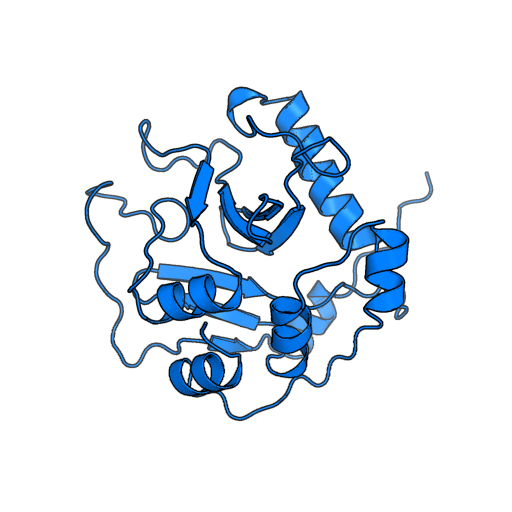15.106 -2.750 -8.475 1.00 82.31 93 ASP A C 1
ATOM 748 O O . ASP A 1 93 ? 14.307 -2.672 -7.541 1.00 82.31 93 ASP A O 1
ATOM 752 N N . VAL A 1 94 ? 14.690 -2.916 -9.733 1.00 83.94 94 VAL A N 1
ATOM 753 C CA . VAL A 1 94 ? 13.287 -3.118 -10.130 1.00 83.94 94 VAL A CA 1
ATOM 754 C C . VAL A 1 94 ? 13.255 -4.190 -11.228 1.00 83.94 94 VAL A C 1
ATOM 756 O O . VAL A 1 94 ? 13.121 -3.876 -12.409 1.00 83.94 94 VAL A O 1
ATOM 759 N N . PRO A 1 95 ? 13.414 -5.477 -10.865 1.00 87.31 95 PRO A N 1
ATOM 760 C CA . PRO A 1 95 ? 13.600 -6.554 -11.840 1.00 87.31 95 PRO A CA 1
ATOM 761 C C . PRO A 1 95 ? 12.312 -6.940 -12.581 1.00 87.31 95 PRO A C 1
ATOM 763 O O . PRO A 1 95 ? 12.366 -7.627 -13.602 1.00 87.31 95 PRO A O 1
ATOM 766 N N . ASP A 1 96 ? 11.155 -6.530 -12.059 1.00 91.31 96 ASP A N 1
ATOM 767 C CA . ASP A 1 96 ? 9.850 -6.821 -12.639 1.00 91.31 96 ASP A CA 1
ATOM 768 C C . ASP A 1 96 ? 9.426 -5.748 -13.658 1.00 91.31 96 ASP A C 1
ATOM 770 O O . ASP A 1 96 ? 9.797 -4.575 -13.535 1.00 91.31 96 ASP A O 1
ATOM 774 N N . PRO A 1 97 ? 8.580 -6.111 -14.639 1.00 93.25 97 PRO A N 1
ATOM 775 C CA . PRO A 1 97 ? 7.905 -5.135 -15.483 1.00 93.25 97 PRO A CA 1
ATOM 776 C C . PRO A 1 97 ? 7.074 -4.144 -14.653 1.00 93.25 97 PRO A C 1
ATOM 778 O O . PRO A 1 97 ? 6.591 -4.459 -13.562 1.00 93.25 97 PRO A O 1
ATOM 781 N N . VAL A 1 98 ? 6.836 -2.954 -15.200 1.00 92.62 98 VAL A N 1
ATOM 782 C CA . VAL A 1 98 ? 5.934 -1.952 -14.608 1.00 92.62 98 VAL A CA 1
ATOM 783 C C . VAL A 1 98 ? 4.727 -1.799 -15.523 1.00 92.62 98 VAL A C 1
ATOM 785 O O . VAL A 1 98 ? 4.883 -1.682 -16.741 1.00 92.62 98 VAL A O 1
ATOM 788 N N . PHE A 1 99 ? 3.513 -1.810 -14.964 1.00 92.94 99 PHE A N 1
ATOM 789 C CA . PHE A 1 99 ? 2.285 -1.691 -15.759 1.00 92.94 99 PHE A CA 1
ATOM 790 C C . PHE A 1 99 ? 2.355 -0.439 -16.659 1.00 92.94 99 PHE A C 1
ATOM 792 O O . PHE A 1 99 ? 2.847 0.594 -16.200 1.00 92.94 99 PHE A O 1
ATOM 799 N N . PRO A 1 100 ? 1.926 -0.483 -17.939 1.00 92.19 100 PRO A N 1
ATOM 800 C CA . PRO A 1 100 ? 1.100 -1.505 -18.594 1.00 92.19 100 PRO A CA 1
ATOM 801 C C . PRO A 1 100 ? 1.866 -2.660 -19.257 1.00 92.19 100 PRO A C 1
ATOM 803 O O . PRO A 1 100 ? 1.280 -3.408 -20.042 1.00 92.19 100 PRO A O 1
ATOM 806 N N . GLU A 1 101 ? 3.162 -2.825 -18.986 1.00 93.69 101 GLU A N 1
ATOM 807 C CA . GLU A 1 101 ? 3.896 -3.996 -19.472 1.00 93.69 101 GLU A CA 1
ATOM 808 C C . GLU A 1 101 ? 3.247 -5.297 -18.942 1.00 93.69 101 GLU A C 1
ATOM 810 O O . GLU A 1 101 ? 2.731 -5.312 -17.820 1.00 93.69 101 GLU A O 1
ATOM 815 N N . PRO A 1 102 ? 3.226 -6.401 -19.716 1.00 90.19 102 PRO A N 1
ATOM 816 C CA . PRO A 1 102 ? 2.636 -7.660 -19.261 1.00 90.19 102 PRO A CA 1
ATOM 817 C C . PRO A 1 102 ? 3.263 -8.162 -17.954 1.00 90.19 102 PRO A C 1
ATOM 819 O O . PRO A 1 102 ? 4.481 -8.289 -17.862 1.00 90.19 102 PRO A O 1
ATOM 822 N N . GLY A 1 103 ? 2.424 -8.475 -16.961 1.00 89.00 103 GLY A N 1
ATOM 823 C CA . GLY A 1 103 ? 2.881 -8.838 -15.612 1.00 89.00 103 GLY A CA 1
ATOM 824 C C . GLY A 1 103 ? 3.387 -7.648 -14.789 1.00 89.00 103 GLY A C 1
ATOM 825 O O . GLY A 1 103 ? 4.062 -7.847 -13.786 1.00 89.00 103 GLY A O 1
ATOM 826 N N . GLY A 1 104 ? 3.097 -6.424 -15.232 1.00 93.38 104 GLY A N 1
ATOM 827 C CA . GLY A 1 104 ? 3.623 -5.211 -14.638 1.00 93.38 104 GLY A CA 1
ATOM 828 C C . GLY A 1 104 ? 3.053 -4.884 -13.263 1.00 93.38 104 GLY A C 1
ATOM 829 O O . GLY A 1 104 ? 1.856 -5.036 -13.014 1.00 93.38 104 GLY A O 1
ATOM 830 N N . LEU A 1 105 ? 3.925 -4.386 -12.389 1.00 94.12 105 LEU A N 1
ATOM 831 C CA . LEU A 1 105 ? 3.575 -3.945 -11.043 1.00 94.12 105 LEU A CA 1
ATOM 832 C C . LEU A 1 105 ? 2.875 -2.576 -11.060 1.00 94.12 105 LEU A C 1
ATOM 834 O O . LEU A 1 105 ? 3.182 -1.728 -11.901 1.00 94.12 105 LEU A O 1
ATOM 838 N N . ILE A 1 106 ? 1.951 -2.361 -10.115 1.00 93.38 106 ILE A N 1
ATOM 839 C CA . ILE A 1 106 ? 1.204 -1.100 -9.943 1.00 93.38 106 ILE A CA 1
ATOM 840 C C . ILE A 1 106 ? 1.380 -0.572 -8.510 1.00 93.38 106 ILE A C 1
ATOM 842 O O . ILE A 1 106 ? 0.953 -1.250 -7.573 1.00 93.38 106 ILE A O 1
ATOM 846 N N . PRO A 1 107 ? 1.955 0.624 -8.305 1.00 92.00 107 PRO A N 1
ATOM 847 C CA . PRO A 1 107 ? 1.972 1.301 -7.006 1.00 92.00 107 PRO A CA 1
ATOM 848 C C . PRO A 1 107 ? 0.571 1.610 -6.478 1.00 92.00 107 PRO A C 1
ATOM 850 O O . PRO A 1 107 ? -0.298 2.036 -7.234 1.00 92.00 107 PRO A O 1
ATOM 853 N N . TRP A 1 108 ? 0.335 1.385 -5.183 1.00 91.69 108 TRP A N 1
ATOM 854 C CA . TRP A 1 108 ? -0.971 1.671 -4.559 1.00 91.69 108 TRP A CA 1
ATOM 855 C C . TRP A 1 108 ? -0.907 2.228 -3.137 1.00 91.69 108 TRP A C 1
ATOM 857 O O . TRP A 1 108 ? -1.917 2.712 -2.610 1.00 91.69 108 TRP A O 1
ATOM 867 N N . ALA A 1 109 ? 0.256 2.132 -2.498 1.00 91.75 109 ALA A N 1
ATOM 868 C CA . ALA A 1 109 ? 0.507 2.651 -1.168 1.00 91.75 109 ALA A CA 1
ATOM 869 C C . ALA A 1 109 ? 1.984 3.010 -1.004 1.00 91.75 109 ALA A C 1
ATOM 871 O O . ALA A 1 109 ? 2.865 2.459 -1.668 1.00 91.75 109 ALA A O 1
ATOM 872 N N . TRP A 1 110 ? 2.252 3.921 -0.073 1.00 84.62 110 TRP A N 1
ATOM 873 C CA . TRP A 1 110 ? 3.592 4.453 0.154 1.00 84.62 110 TRP A CA 1
ATOM 874 C C . TRP A 1 110 ? 4.071 4.135 1.562 1.00 84.62 110 TRP A C 1
ATOM 876 O O . TRP A 1 110 ? 3.318 4.269 2.526 1.00 84.62 110 TRP A O 1
ATOM 886 N N . ALA A 1 111 ? 5.341 3.789 1.709 1.00 86.62 111 ALA A N 1
ATOM 887 C CA . ALA A 1 111 ? 6.034 3.856 2.988 1.00 86.62 111 ALA A CA 1
ATOM 888 C C . ALA A 1 111 ? 7.169 4.886 2.900 1.00 86.62 111 ALA A C 1
ATOM 890 O O . ALA A 1 111 ? 7.352 5.543 1.879 1.00 86.62 111 ALA A O 1
ATOM 891 N N . VAL A 1 112 ? 7.899 5.094 3.998 1.00 80.00 112 VAL A N 1
ATOM 892 C CA . VAL A 1 112 ? 8.972 6.105 4.035 1.00 80.00 112 VAL A CA 1
ATOM 893 C C . VAL A 1 112 ? 10.124 5.729 3.106 1.00 80.00 112 VAL A C 1
ATOM 895 O O . VAL A 1 112 ? 10.742 6.617 2.523 1.00 80.00 112 VAL A O 1
ATOM 898 N N . ARG A 1 113 ? 10.421 4.432 2.997 1.00 73.88 113 ARG A N 1
ATOM 899 C CA . ARG A 1 113 ? 11.473 3.907 2.124 1.00 73.88 113 ARG A CA 1
ATOM 900 C C . ARG A 1 113 ? 10.912 3.025 1.007 1.00 73.88 113 ARG A C 1
ATOM 902 O O . ARG A 1 113 ? 11.087 3.403 -0.145 1.00 73.88 113 ARG A O 1
ATOM 909 N N . PRO A 1 114 ? 10.247 1.887 1.293 1.00 81.25 114 PRO A N 1
ATOM 910 C CA . PRO A 1 114 ? 9.787 1.017 0.221 1.00 81.25 114 PRO A CA 1
ATOM 911 C C . PRO A 1 114 ? 8.479 1.500 -0.414 1.00 81.25 114 PRO A C 1
ATOM 913 O O . PRO A 1 114 ? 7.643 2.154 0.219 1.00 81.25 114 PRO A O 1
ATOM 916 N N . VAL A 1 115 ? 8.280 1.090 -1.662 1.00 85.62 115 VAL A N 1
ATOM 917 C CA . VAL A 1 115 ? 7.020 1.218 -2.392 1.00 85.62 115 VAL A CA 1
ATOM 918 C C . VAL A 1 115 ? 6.215 -0.064 -2.209 1.00 85.62 115 VAL A C 1
ATOM 920 O O . VAL A 1 115 ? 6.761 -1.173 -2.228 1.00 85.62 115 VAL A O 1
ATOM 923 N N . VAL A 1 116 ? 4.903 0.080 -2.024 1.00 93.19 116 VAL A N 1
ATOM 924 C CA . VAL A 1 116 ? 3.985 -1.053 -1.921 1.00 93.19 116 VAL A CA 1
ATOM 925 C C . VAL A 1 116 ? 3.193 -1.131 -3.223 1.00 93.19 116 VAL A C 1
ATOM 927 O O . VAL A 1 116 ? 2.543 -0.176 -3.655 1.00 93.19 116 VAL A O 1
ATOM 930 N N . LEU A 1 117 ? 3.300 -2.286 -3.862 1.00 94.50 117 LEU A N 1
ATOM 931 C CA . LEU A 1 117 ? 2.899 -2.548 -5.233 1.00 94.50 117 LEU A CA 1
ATOM 932 C C . LEU A 1 117 ? 1.860 -3.674 -5.261 1.00 94.50 117 LEU A C 1
ATOM 934 O O . LEU A 1 117 ? 1.780 -4.511 -4.354 1.00 94.50 117 LEU A O 1
ATOM 938 N N . TRP A 1 118 ? 1.067 -3.711 -6.321 1.00 96.31 118 TRP A N 1
ATOM 939 C CA . TRP A 1 118 ? 0.260 -4.859 -6.695 1.00 96.31 118 TRP A CA 1
ATOM 940 C C . TRP A 1 118 ? 0.931 -5.621 -7.830 1.00 96.31 118 TRP A C 1
ATOM 942 O O . TRP A 1 118 ? 1.472 -5.009 -8.747 1.00 96.31 118 TRP A O 1
ATOM 952 N N . SER A 1 119 ? 0.818 -6.947 -7.788 1.00 95.12 119 SER A N 1
ATOM 953 C CA . SER A 1 119 ? 1.002 -7.834 -8.941 1.00 95.12 119 SER A CA 1
ATOM 954 C C . SER A 1 119 ? -0.341 -8.460 -9.308 1.00 95.12 119 SER A C 1
ATOM 956 O O . SER A 1 119 ? -1.115 -8.820 -8.414 1.00 95.12 119 SER A O 1
ATOM 958 N N . GLN A 1 120 ? -0.629 -8.593 -10.603 1.00 92.94 120 GLN A N 1
ATOM 959 C CA . GLN A 1 120 ? -1.812 -9.300 -11.089 1.00 92.94 120 GLN A CA 1
ATOM 960 C C . GLN A 1 120 ? -1.453 -10.751 -11.429 1.00 92.94 120 GLN A C 1
ATOM 962 O O . GLN A 1 120 ? -0.928 -11.042 -12.502 1.00 92.94 120 GLN A O 1
ATOM 967 N N . GLU A 1 121 ? -1.780 -11.672 -10.528 1.00 87.38 121 GLU A N 1
ATOM 968 C CA . GLU A 1 121 ? -1.537 -13.106 -10.692 1.00 87.38 121 GLU A CA 1
ATOM 969 C C . GLU A 1 121 ? -2.810 -13.831 -11.182 1.00 87.38 121 GLU A C 1
ATOM 971 O O . GLU A 1 121 ? -3.919 -13.301 -11.054 1.00 87.38 121 GLU A O 1
ATOM 976 N N . PRO A 1 122 ? -2.729 -15.082 -11.685 1.00 84.12 122 PRO A N 1
ATOM 977 C CA . PRO A 1 122 ? -3.912 -15.849 -12.104 1.00 84.12 122 PRO A CA 1
ATOM 978 C C . PRO A 1 122 ? -4.986 -16.022 -11.013 1.00 84.12 122 PRO A C 1
ATOM 980 O O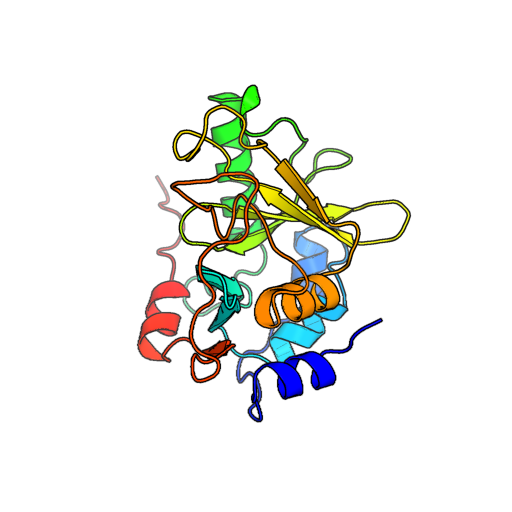 . PRO A 1 122 ? -6.151 -16.259 -11.326 1.00 84.12 122 PRO A O 1
ATOM 983 N N . GLY A 1 123 ? -4.596 -15.922 -9.736 1.00 82.62 123 GLY A N 1
ATOM 984 C CA . GLY A 1 123 ? -5.487 -15.983 -8.572 1.00 82.62 123 GLY A CA 1
ATOM 985 C C . GLY A 1 123 ? -6.080 -14.637 -8.139 1.00 82.62 123 GLY A C 1
ATOM 986 O O . GLY A 1 123 ? -6.868 -14.613 -7.196 1.00 82.62 123 GLY A O 1
ATOM 987 N N . GLY A 1 124 ? -5.720 -13.538 -8.807 1.00 90.19 124 GLY A N 1
ATOM 988 C CA . GLY A 1 124 ? -6.115 -12.177 -8.457 1.00 90.19 124 GLY A CA 1
ATOM 989 C C . GLY A 1 124 ? -4.924 -11.290 -8.100 1.00 90.19 124 GLY A C 1
ATOM 990 O O . GLY A 1 124 ? -3.770 -11.609 -8.375 1.00 90.19 124 GLY A O 1
ATOM 991 N N . TRP A 1 125 ? -5.224 -10.148 -7.492 1.00 95.38 125 TRP A N 1
ATOM 992 C CA . TRP A 1 125 ? -4.220 -9.177 -7.079 1.00 95.38 125 TRP A CA 1
ATOM 993 C C . TRP A 1 125 ? -3.491 -9.626 -5.810 1.00 95.38 125 TRP A C 1
ATOM 995 O O . TRP A 1 125 ? -4.129 -9.994 -4.823 1.00 95.38 125 TRP A O 1
ATOM 1005 N N . THR A 1 126 ? -2.161 -9.557 -5.824 1.00 96.62 126 THR A N 1
ATOM 1006 C CA . THR A 1 126 ? -1.295 -9.854 -4.674 1.00 96.62 126 THR A CA 1
ATOM 1007 C C . THR A 1 126 ? -0.410 -8.665 -4.330 1.00 96.62 126 THR A C 1
ATOM 1009 O O . THR A 1 126 ? -0.146 -7.822 -5.189 1.00 96.62 126 THR A O 1
ATOM 1012 N N . VAL A 1 127 ? 0.088 -8.604 -3.097 1.00 97.12 127 VAL A N 1
ATOM 1013 C CA . VAL A 1 127 ? 0.954 -7.509 -2.643 1.00 97.12 127 VAL A CA 1
ATOM 1014 C C . VAL A 1 127 ? 2.431 -7.832 -2.868 1.00 97.12 127 VAL A C 1
ATOM 1016 O O . VAL A 1 127 ? 2.909 -8.925 -2.562 1.00 97.12 127 VAL A O 1
ATOM 1019 N N . VAL A 1 128 ? 3.166 -6.843 -3.368 1.00 95.69 128 VAL A N 1
ATOM 1020 C CA . VAL A 1 128 ? 4.625 -6.853 -3.477 1.00 95.69 128 VAL A CA 1
ATOM 1021 C C . VAL A 1 128 ? 5.161 -5.621 -2.758 1.00 95.69 128 VAL A C 1
ATOM 1023 O O . VAL A 1 128 ? 4.605 -4.533 -2.877 1.00 95.69 128 VAL A O 1
ATOM 1026 N N . VAL A 1 129 ? 6.237 -5.780 -2.002 1.00 93.62 129 VAL A N 1
ATOM 1027 C CA . VAL A 1 129 ? 6.974 -4.670 -1.399 1.00 93.62 129 VAL A CA 1
ATOM 1028 C C . VAL A 1 129 ? 8.312 -4.577 -2.108 1.00 93.62 129 VAL A C 1
ATOM 1030 O O . VAL A 1 129 ? 9.009 -5.582 -2.232 1.00 93.62 129 VAL A O 1
ATOM 1033 N N . SER A 1 130 ? 8.667 -3.385 -2.573 1.00 88.94 130 SER A N 1
ATOM 1034 C CA . SER A 1 130 ? 9.955 -3.124 -3.208 1.00 88.94 130 SER A CA 1
ATOM 1035 C C . SER A 1 130 ? 10.692 -2.036 -2.455 1.00 88.94 130 SER A C 1
ATOM 1037 O O . SER A 1 130 ? 10.104 -1.010 -2.126 1.00 88.94 130 SER A O 1
ATOM 1039 N N . ASN A 1 131 ? 11.981 -2.235 -2.201 1.00 81.06 131 ASN A N 1
ATOM 1040 C CA . ASN A 1 131 ? 12.838 -1.161 -1.704 1.00 81.06 131 ASN A CA 1
ATOM 1041 C C . ASN A 1 131 ? 13.448 -0.315 -2.833 1.00 81.06 131 ASN A C 1
ATOM 1043 O O . ASN A 1 131 ? 14.090 0.672 -2.497 1.00 81.06 131 ASN A O 1
ATOM 1047 N N . ALA A 1 132 ? 13.237 -0.688 -4.109 1.00 62.94 132 ALA A N 1
ATOM 1048 C CA . ALA A 1 132 ? 13.635 0.014 -5.334 1.00 62.94 132 ALA A CA 1
ATOM 1049 C C . ALA A 1 132 ? 14.875 0.925 -5.179 1.00 62.94 132 ALA A C 1
ATOM 1051 O O . ALA A 1 132 ? 14.811 2.098 -5.543 1.00 62.94 132 ALA A O 1
ATOM 1052 N N . SER A 1 133 ? 15.982 0.359 -4.650 1.00 60.72 133 SER A N 1
ATOM 1053 C CA . SER A 1 133 ? 17.363 0.898 -4.523 1.00 60.72 133 SER A CA 1
ATOM 1054 C C . SER A 1 133 ? 17.901 1.405 -3.180 1.00 60.72 133 SER A C 1
ATOM 1056 O O . SER A 1 133 ? 17.152 1.565 -2.224 1.00 60.72 133 SER A O 1
ATOM 1058 N N . VAL A 1 134 ? 19.242 1.635 -3.194 1.00 54.53 134 VAL A N 1
ATOM 1059 C CA . VAL A 1 134 ? 20.263 2.320 -2.335 1.00 54.53 134 VAL A CA 1
ATOM 1060 C C . VAL A 1 134 ? 20.085 2.405 -0.817 1.00 54.53 134 VAL A C 1
ATOM 1062 O O . VAL A 1 134 ? 21.060 2.576 -0.092 1.00 54.53 134 VAL A O 1
ATOM 1065 N N . TRP A 1 135 ? 18.866 2.272 -0.327 1.00 62.69 135 TRP A N 1
ATOM 1066 C CA . TRP A 1 135 ? 18.464 2.252 1.070 1.00 62.69 135 TRP A CA 1
ATOM 1067 C C . TRP A 1 135 ? 18.317 0.830 1.610 1.00 62.69 135 TRP A C 1
ATOM 1069 O O . TRP A 1 135 ? 17.658 0.641 2.637 1.00 62.69 135 TRP A O 1
ATOM 1079 N N . ARG A 1 136 ? 18.905 -0.165 0.925 1.00 73.50 136 ARG A N 1
ATOM 10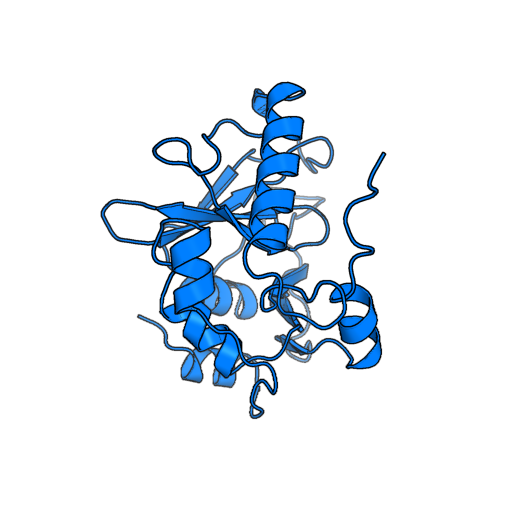80 C CA . ARG A 1 136 ? 19.048 -1.518 1.472 1.00 73.50 136 ARG A CA 1
ATOM 1081 C C . ARG A 1 136 ? 19.719 -1.396 2.829 1.00 73.50 136 ARG A C 1
ATOM 1083 O O . ARG A 1 136 ? 20.755 -0.742 2.956 1.00 73.50 136 ARG A O 1
ATOM 1090 N N . VAL A 1 137 ? 19.079 -1.964 3.842 1.00 77.44 137 VAL A N 1
ATOM 1091 C CA . VAL A 1 137 ? 19.630 -1.928 5.193 1.00 77.44 137 VAL A CA 1
ATOM 1092 C C . VAL A 1 137 ? 20.734 -2.970 5.293 1.00 77.44 137 VAL A C 1
ATOM 1094 O O . VAL A 1 137 ? 21.788 -2.681 5.856 1.00 77.44 137 VAL A O 1
ATOM 1097 N N . HIS A 1 138 ? 20.514 -4.127 4.669 1.00 80.62 138 HIS A N 1
ATOM 1098 C CA . HIS A 1 138 ? 21.473 -5.219 4.581 1.00 80.62 138 HIS A CA 1
ATOM 1099 C C . HIS A 1 138 ? 21.728 -5.629 3.131 1.00 80.62 138 HIS A C 1
ATOM 1101 O O . HIS A 1 138 ? 20.839 -5.555 2.282 1.00 80.62 138 HIS A O 1
ATOM 1107 N N . ASP A 1 139 ? 22.945 -6.095 2.846 1.00 81.00 139 ASP A N 1
ATOM 1108 C CA . ASP A 1 139 ? 23.357 -6.514 1.497 1.00 81.00 139 ASP A CA 1
ATOM 1109 C C . ASP A 1 139 ? 22.521 -7.691 0.957 1.00 81.00 139 ASP A C 1
ATOM 1111 O O . ASP A 1 139 ? 22.349 -7.834 -0.255 1.00 81.00 139 ASP A O 1
ATOM 1115 N N . ASP A 1 140 ? 22.003 -8.536 1.852 1.00 83.06 140 ASP A N 1
ATOM 1116 C CA . ASP A 1 140 ? 21.168 -9.698 1.543 1.00 83.06 140 ASP A CA 1
ATOM 1117 C C . ASP A 1 140 ? 19.666 -9.377 1.486 1.00 83.06 140 ASP A C 1
ATOM 1119 O O . ASP A 1 140 ? 18.872 -10.271 1.181 1.00 83.06 140 ASP A O 1
ATOM 1123 N N . ASP A 1 141 ? 19.259 -8.131 1.765 1.00 83.00 141 ASP A N 1
ATOM 1124 C CA . ASP A 1 141 ? 17.853 -7.749 1.677 1.00 83.00 141 ASP A CA 1
ATOM 1125 C C . ASP A 1 141 ? 17.331 -7.984 0.252 1.00 83.00 141 ASP A C 1
ATOM 1127 O O . ASP A 1 141 ? 17.975 -7.591 -0.736 1.00 83.00 141 ASP A O 1
ATOM 1131 N N . PRO A 1 142 ? 16.145 -8.603 0.114 1.00 85.12 142 PRO A N 1
ATOM 1132 C CA . PRO A 1 142 ? 15.569 -8.825 -1.194 1.00 85.12 142 PRO A CA 1
ATOM 1133 C C . PRO A 1 142 ? 15.212 -7.486 -1.842 1.00 85.12 142 PRO A C 1
ATOM 1135 O O . PRO A 1 142 ? 14.837 -6.520 -1.183 1.00 85.12 142 PRO A O 1
ATOM 1138 N N . VAL A 1 143 ? 15.272 -7.441 -3.167 1.00 87.44 143 VAL A N 1
ATOM 1139 C CA . VAL A 1 143 ? 14.787 -6.284 -3.935 1.00 87.44 143 VAL A CA 1
ATOM 1140 C C . VAL A 1 143 ? 13.263 -6.202 -3.900 1.00 87.44 143 VAL A C 1
ATOM 1142 O O . VAL A 1 143 ? 12.675 -5.126 -3.791 1.00 87.44 143 VAL A O 1
ATOM 1145 N N . LEU A 1 144 ? 12.630 -7.376 -3.973 1.00 90.69 144 LEU A N 1
ATOM 1146 C CA . LEU A 1 144 ? 11.190 -7.565 -3.917 1.00 90.69 144 LEU A CA 1
ATOM 1147 C C . LEU A 1 144 ? 10.850 -8.609 -2.863 1.00 90.69 144 LEU A C 1
ATOM 1149 O O . LEU A 1 144 ? 11.379 -9.721 -2.877 1.00 90.69 144 LEU A O 1
ATOM 1153 N N . GLU A 1 145 ? 9.890 -8.283 -2.014 1.00 93.44 145 GLU A N 1
ATOM 1154 C CA . GLU A 1 145 ? 9.255 -9.223 -1.104 1.00 93.44 145 GLU A CA 1
ATOM 1155 C C . GLU A 1 145 ? 7.807 -9.436 -1.551 1.00 93.44 145 GLU A C 1
ATOM 1157 O O . GLU A 1 145 ? 7.040 -8.481 -1.692 1.00 93.44 145 GLU A O 1
ATOM 1162 N N . ARG A 1 146 ? 7.431 -10.688 -1.829 1.00 95.00 146 ARG A N 1
ATOM 1163 C CA . ARG A 1 146 ? 6.107 -11.026 -2.366 1.00 95.00 146 ARG A CA 1
ATOM 1164 C C . ARG A 1 146 ? 5.236 -11.682 -1.314 1.00 95.00 146 ARG A C 1
ATOM 1166 O O . ARG A 1 146 ? 5.647 -12.636 -0.657 1.00 95.00 146 ARG A O 1
ATOM 1173 N N . PHE A 1 147 ? 3.989 -11.241 -1.258 1.00 96.31 147 PHE A N 1
ATOM 1174 C CA . PHE A 1 147 ? 2.974 -11.770 -0.367 1.00 96.31 147 PHE A CA 1
ATOM 1175 C C . PHE A 1 147 ? 1.799 -12.260 -1.207 1.00 96.31 147 PHE A C 1
ATOM 1177 O O . PHE A 1 147 ? 1.104 -11.467 -1.836 1.00 96.31 147 PHE A O 1
ATOM 1184 N N . ALA A 1 148 ? 1.561 -13.575 -1.210 1.00 95.50 148 ALA A N 1
ATOM 1185 C CA . ALA A 1 148 ? 0.489 -14.224 -1.974 1.00 95.50 148 ALA A CA 1
ATOM 1186 C C . ALA A 1 148 ? -0.909 -14.009 -1.352 1.00 95.50 148 ALA A C 1
ATOM 1188 O O . ALA A 1 148 ? -1.706 -14.938 -1.233 1.00 95.50 148 ALA A O 1
ATOM 1189 N N . VAL A 1 149 ? -1.182 -12.782 -0.913 1.00 95.88 149 VAL A N 1
ATOM 1190 C CA . VAL A 1 149 ? -2.422 -12.345 -0.275 1.00 95.88 149 VAL A CA 1
ATOM 1191 C C . VAL A 1 149 ? -2.865 -11.010 -0.869 1.00 95.88 149 VAL A C 1
ATOM 1193 O O . VAL A 1 149 ? -2.046 -10.242 -1.381 1.00 95.88 149 VAL A O 1
ATOM 1196 N N . GLY A 1 150 ? -4.166 -10.738 -0.783 1.00 95.12 150 GLY A N 1
ATOM 1197 C CA . GLY A 1 150 ? -4.754 -9.468 -1.202 1.00 95.12 150 GLY A CA 1
ATOM 1198 C C . GLY A 1 150 ? -4.456 -8.315 -0.238 1.00 95.12 150 GLY A C 1
ATOM 1199 O O . GLY A 1 150 ? -3.857 -8.485 0.826 1.00 95.12 150 GLY A O 1
ATOM 1200 N N . THR A 1 151 ? -4.936 -7.129 -0.596 1.00 95.81 151 THR A N 1
ATOM 1201 C CA . THR A 1 151 ? -4.733 -5.860 0.117 1.00 95.81 151 THR A CA 1
ATOM 1202 C C . THR A 1 151 ? -5.210 -5.925 1.566 1.00 95.81 151 THR A C 1
ATOM 1204 O O . THR A 1 151 ? -4.468 -5.552 2.477 1.00 95.81 151 THR A O 1
ATOM 1207 N N . LEU A 1 152 ? -6.440 -6.393 1.813 1.00 96.50 152 LEU A N 1
ATOM 1208 C CA . LEU A 1 152 ? -7.002 -6.392 3.167 1.00 96.50 152 LEU A CA 1
ATOM 1209 C C . LEU A 1 152 ? -6.321 -7.415 4.066 1.00 96.50 152 LEU A C 1
ATOM 1211 O O . LEU A 1 152 ? -6.067 -7.134 5.236 1.00 96.50 152 LEU A O 1
ATOM 1215 N N . GLU A 1 153 ? -6.011 -8.591 3.529 1.00 97.25 153 GLU A N 1
ATOM 1216 C CA . GLU A 1 153 ? -5.297 -9.623 4.273 1.00 97.25 153 GLU A CA 1
ATOM 1217 C C . GLU A 1 153 ? -3.870 -9.178 4.605 1.00 97.25 153 GLU A C 1
ATOM 1219 O O . GLU A 1 153 ? -3.455 -9.313 5.759 1.00 97.25 153 GLU A O 1
ATOM 1224 N N . PHE A 1 154 ? -3.174 -8.552 3.650 1.00 97.44 154 PHE A N 1
ATOM 1225 C CA . PHE A 1 154 ? -1.861 -7.961 3.878 1.00 97.44 154 PHE A CA 1
ATOM 1226 C C . PHE A 1 154 ? -1.896 -6.901 4.982 1.00 97.44 154 PHE A C 1
ATOM 1228 O O . PHE A 1 154 ? -1.181 -7.028 5.973 1.00 97.44 154 PHE A O 1
ATOM 1235 N N . LEU A 1 155 ? -2.765 -5.888 4.869 1.00 97.56 155 LEU A N 1
ATOM 1236 C CA . LEU A 1 155 ? -2.860 -4.813 5.864 1.00 97.56 155 LEU A CA 1
ATOM 1237 C C . LEU A 1 155 ? -3.259 -5.339 7.243 1.00 97.56 155 LEU A C 1
ATOM 1239 O O . LEU A 1 155 ? -2.698 -4.919 8.253 1.00 97.56 155 LEU A O 1
ATOM 1243 N N . ALA A 1 156 ? -4.203 -6.276 7.307 1.00 97.50 156 ALA A N 1
ATOM 1244 C CA . ALA A 1 156 ? -4.646 -6.844 8.570 1.00 97.50 156 ALA A CA 1
ATOM 1245 C C . ALA A 1 156 ? -3.548 -7.692 9.232 1.00 97.50 156 ALA A C 1
ATOM 1247 O O . ALA A 1 156 ? -3.397 -7.637 10.456 1.00 97.50 156 ALA A O 1
ATO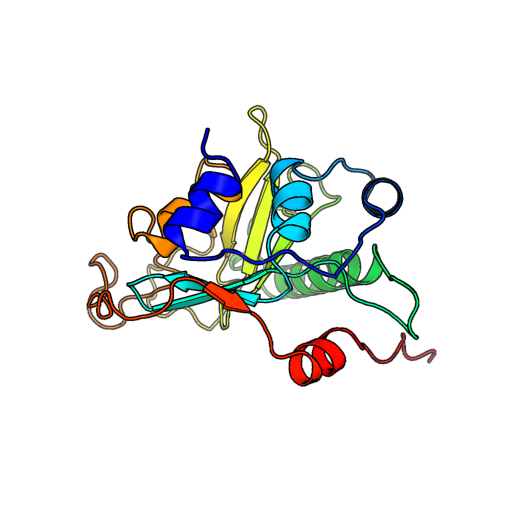M 1248 N N . GLY A 1 157 ? -2.768 -8.448 8.454 1.00 96.94 157 GLY A N 1
ATOM 1249 C CA . GLY A 1 157 ? -1.577 -9.140 8.944 1.00 96.94 157 GLY A CA 1
ATOM 1250 C C . GLY A 1 157 ? -0.482 -8.164 9.376 1.00 96.94 157 GLY A C 1
ATOM 1251 O O . GLY A 1 157 ? 0.116 -8.335 10.435 1.00 96.94 157 GLY A O 1
ATOM 1252 N N . TYR A 1 158 ? -0.285 -7.083 8.625 1.00 96.56 158 TYR A N 1
ATOM 1253 C CA . TYR A 1 158 ? 0.718 -6.062 8.911 1.00 96.56 158 TYR A CA 1
ATOM 1254 C C . TYR A 1 158 ? 0.454 -5.341 10.239 1.00 96.56 158 TYR A C 1
ATOM 1256 O O . TYR A 1 158 ? 1.327 -5.284 11.102 1.00 96.56 158 TYR A O 1
ATOM 1264 N N . VAL A 1 159 ? -0.774 -4.861 10.474 1.00 96.50 159 VAL A N 1
ATOM 1265 C CA . VAL A 1 159 ? -1.116 -4.140 11.720 1.00 96.50 159 VAL A CA 1
ATOM 1266 C C . VAL A 1 159 ? -1.203 -5.040 12.956 1.00 96.50 159 VAL A C 1
ATOM 1268 O O . VAL A 1 159 ? -1.179 -4.564 14.095 1.00 96.50 159 VAL A O 1
ATOM 1271 N N . THR A 1 160 ? -1.342 -6.351 12.762 1.00 94.88 160 THR A N 1
ATOM 1272 C CA . THR A 1 160 ? -1.319 -7.342 13.850 1.00 94.88 160 THR A CA 1
ATOM 1273 C C . THR A 1 160 ? 0.082 -7.888 14.108 1.00 94.88 160 THR A C 1
ATOM 1275 O O . THR A 1 160 ? 0.352 -8.351 15.221 1.00 94.88 160 THR A O 1
ATOM 1278 N N . GLY A 1 161 ? 0.984 -7.760 13.133 1.00 94.44 161 GLY A N 1
ATOM 1279 C CA . GLY A 1 161 ? 2.304 -8.378 13.134 1.00 94.44 161 GLY A CA 1
ATOM 1280 C C . GLY A 1 161 ? 2.294 -9.853 12.719 1.00 94.44 161 GLY A C 1
ATOM 1281 O O . GLY A 1 161 ? 3.309 -10.515 12.891 1.00 94.44 161 GLY A O 1
ATOM 1282 N N . ASP A 1 162 ? 1.176 -10.374 12.200 1.00 95.44 162 ASP A N 1
ATOM 1283 C CA . ASP A 1 162 ? 1.126 -11.717 11.602 1.00 95.44 162 ASP A CA 1
ATOM 1284 C C . ASP A 1 162 ? 1.895 -11.754 10.269 1.00 95.44 162 ASP A C 1
ATOM 1286 O O . ASP A 1 162 ? 2.424 -12.791 9.877 1.00 95.44 162 ASP A O 1
ATOM 1290 N N . ILE A 1 163 ? 1.950 -10.609 9.579 1.00 96.12 163 ILE A N 1
ATOM 1291 C CA . ILE A 1 163 ? 2.791 -10.381 8.405 1.00 96.12 163 ILE A CA 1
ATOM 1292 C C . ILE A 1 163 ? 3.855 -9.364 8.795 1.00 96.12 163 ILE A C 1
ATOM 1294 O O . ILE A 1 163 ? 3.553 -8.238 9.199 1.00 96.12 163 ILE A O 1
ATOM 1298 N N . TRP A 1 164 ? 5.107 -9.770 8.645 1.00 94.62 164 TRP A N 1
ATOM 1299 C CA . TRP A 1 164 ? 6.270 -8.906 8.735 1.00 94.62 164 TRP A CA 1
ATOM 1300 C C . TRP A 1 164 ? 6.937 -8.857 7.365 1.00 94.62 164 TRP A C 1
ATOM 1302 O O . TRP A 1 164 ? 6.959 -9.856 6.653 1.00 94.62 164 TRP A O 1
ATOM 1312 N N . SER A 1 165 ? 7.438 -7.678 7.012 1.00 92.75 165 SER A N 1
ATOM 1313 C CA . SER A 1 165 ? 8.230 -7.454 5.813 1.00 92.75 165 SER A CA 1
ATOM 1314 C C . SER A 1 165 ? 9.584 -6.918 6.243 1.00 92.75 165 SER A C 1
ATOM 1316 O O . SER A 1 165 ? 9.639 -5.897 6.944 1.00 92.75 165 SER A O 1
ATOM 1318 N N . ARG A 1 166 ? 10.658 -7.576 5.792 1.00 90.12 166 ARG A N 1
ATOM 1319 C CA . ARG A 1 166 ? 12.040 -7.115 6.014 1.00 90.12 166 ARG A CA 1
ATOM 1320 C C . ARG A 1 166 ? 12.253 -5.715 5.438 1.00 90.12 166 ARG A C 1
ATOM 1322 O O . ARG A 1 166 ? 13.031 -4.944 5.981 1.00 90.12 166 ARG A O 1
ATOM 1329 N N . LEU A 1 167 ? 11.522 -5.360 4.381 1.00 90.06 167 LEU A N 1
ATOM 1330 C CA . LEU A 1 167 ? 11.670 -4.075 3.694 1.00 90.06 167 LEU A CA 1
ATOM 1331 C C . LEU A 1 167 ? 10.890 -2.937 4.365 1.00 90.06 167 LEU A C 1
ATOM 1333 O O . LEU A 1 167 ? 11.400 -1.823 4.479 1.00 90.06 167 LEU A O 1
ATOM 1337 N N . LEU A 1 168 ? 9.667 -3.201 4.837 1.00 90.50 168 LEU A N 1
ATOM 1338 C CA . LEU A 1 168 ? 8.844 -2.195 5.530 1.00 90.50 168 LEU A CA 1
ATOM 1339 C C . LEU A 1 168 ? 9.258 -1.978 6.985 1.00 90.50 168 LEU A C 1
ATOM 1341 O O . LEU A 1 168 ? 9.086 -0.888 7.520 1.00 90.50 168 LEU A O 1
ATOM 1345 N N . ALA A 1 169 ? 9.750 -3.016 7.652 1.00 90.12 169 ALA A N 1
ATOM 1346 C CA . ALA A 1 169 ? 10.147 -2.961 9.053 1.00 90.12 169 ALA A CA 1
ATOM 1347 C C . ALA A 1 169 ? 11.471 -3.718 9.242 1.00 90.12 169 ALA A C 1
ATOM 1349 O O . ALA A 1 169 ? 11.477 -4.781 9.871 1.00 90.12 169 ALA A O 1
ATOM 1350 N N . PRO A 1 170 ? 12.581 -3.212 8.670 1.00 89.06 170 PRO A N 1
ATOM 1351 C CA . PRO A 1 170 ? 13.873 -3.872 8.771 1.00 89.06 170 PRO A CA 1
ATOM 1352 C C . PRO A 1 170 ? 14.324 -3.937 10.225 1.00 89.06 170 PRO A C 1
ATOM 1354 O O . PRO A 1 170 ? 14.225 -2.964 10.976 1.00 89.06 170 PRO A O 1
ATOM 1357 N N . ASN A 1 171 ? 14.870 -5.084 10.608 1.00 90.50 171 ASN A N 1
ATOM 1358 C CA . ASN A 1 171 ? 15.657 -5.182 11.821 1.00 90.50 171 ASN A CA 1
ATOM 1359 C C . ASN A 1 171 ? 17.100 -4.809 11.480 1.00 90.50 171 ASN A C 1
ATOM 1361 O O . ASN A 1 171 ? 17.778 -5.546 10.772 1.00 90.50 171 ASN A O 1
ATOM 1365 N N . TYR A 1 172 ? 17.547 -3.646 11.950 1.00 87.81 172 TYR A N 1
ATOM 1366 C CA . TYR A 1 172 ? 18.864 -3.092 11.627 1.00 87.81 172 TYR A CA 1
ATOM 1367 C C . TYR A 1 172 ? 20.034 -3.898 12.198 1.00 87.81 172 TYR A C 1
ATOM 1369 O O . TYR A 1 172 ? 21.131 -3.818 11.654 1.00 87.81 172 TYR A O 1
ATOM 1377 N N . ASP A 1 173 ? 19.809 -4.663 13.267 1.00 90.50 173 ASP A N 1
ATOM 1378 C CA . ASP A 1 173 ? 20.861 -5.435 13.932 1.00 90.50 173 ASP A CA 1
ATOM 1379 C C . ASP A 1 173 ? 20.863 -6.903 13.473 1.00 90.50 173 ASP A C 1
ATOM 1381 O O . ASP A 1 173 ? 21.923 -7.492 13.267 1.00 90.50 173 ASP A O 1
ATOM 1385 N N . GLU A 1 174 ? 19.676 -7.494 13.296 1.00 91.00 174 GLU A N 1
ATOM 1386 C CA . GLU A 1 174 ? 19.495 -8.915 12.969 1.00 91.00 174 GLU A CA 1
ATOM 1387 C C . GLU A 1 174 ? 18.475 -9.098 11.822 1.00 91.00 174 GLU A 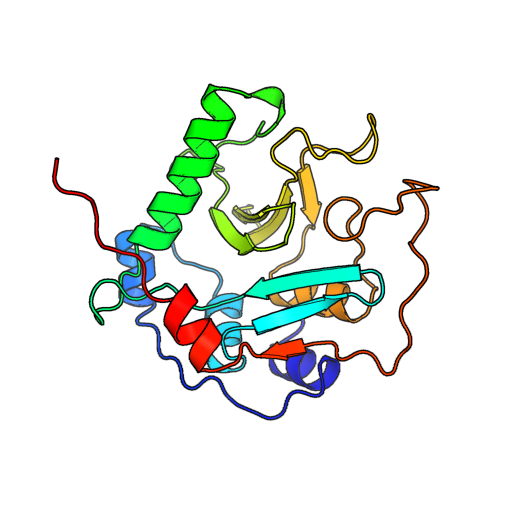C 1
ATOM 1389 O O . GLU A 1 174 ? 17.284 -9.251 12.096 1.00 91.00 174 GLU A O 1
ATOM 1394 N N . PRO A 1 175 ? 18.904 -9.106 10.543 1.00 86.31 175 PRO A N 1
ATOM 1395 C CA . PRO A 1 175 ? 18.014 -9.052 9.374 1.00 86.31 175 PRO A CA 1
ATOM 1396 C C . PRO A 1 175 ? 16.910 -10.118 9.321 1.00 86.31 175 PRO A C 1
ATOM 1398 O O . PRO A 1 175 ? 15.819 -9.848 8.827 1.00 86.31 175 PRO A O 1
ATOM 1401 N N . ASP A 1 176 ? 17.182 -11.320 9.834 1.00 89.06 176 ASP A N 1
ATOM 1402 C CA . ASP A 1 176 ? 16.253 -12.459 9.830 1.00 89.06 176 ASP A CA 1
ATOM 1403 C C . ASP A 1 176 ? 15.396 -12.569 11.100 1.00 89.06 176 ASP A C 1
ATOM 1405 O O . ASP A 1 176 ? 14.591 -13.495 11.242 1.00 89.06 176 ASP A O 1
ATOM 1409 N N . ALA A 1 177 ? 15.555 -11.640 12.043 1.00 91.94 177 ALA A N 1
ATOM 1410 C CA . ALA A 1 177 ? 14.798 -11.611 13.283 1.00 91.94 177 ALA A CA 1
ATOM 1411 C C . ALA A 1 177 ? 13.768 -10.481 13.269 1.00 91.94 177 ALA A C 1
ATOM 1413 O O . ALA A 1 177 ? 14.037 -9.367 12.820 1.00 91.94 177 ALA A O 1
ATOM 1414 N N . LEU A 1 178 ? 12.596 -10.741 13.851 1.00 92.19 178 LEU A N 1
ATOM 1415 C CA . LEU A 1 178 ? 11.593 -9.701 14.066 1.00 92.19 178 LEU A CA 1
ATOM 1416 C C . LEU A 1 178 ? 12.190 -8.547 14.892 1.00 92.19 178 LEU A C 1
ATOM 1418 O O . LEU A 1 178 ? 12.799 -8.814 15.934 1.00 92.19 178 LEU A O 1
ATOM 1422 N N . PRO A 1 179 ? 11.973 -7.279 14.492 1.00 91.25 179 PRO A N 1
ATOM 1423 C CA . PRO A 1 179 ? 12.316 -6.136 15.324 1.00 91.25 179 PRO A CA 1
ATOM 1424 C C . PRO A 1 179 ? 11.618 -6.190 16.685 1.00 91.25 179 PRO A C 1
ATOM 1426 O O . PRO A 1 179 ? 10.610 -6.882 16.883 1.00 91.25 179 PRO A O 1
ATOM 1429 N N . ALA A 1 180 ? 12.118 -5.390 17.627 1.00 90.94 180 ALA A N 1
ATOM 1430 C CA . ALA A 1 180 ? 11.438 -5.195 18.898 1.00 90.94 180 ALA A CA 1
ATOM 1431 C C . ALA A 1 180 ? 9.999 -4.716 18.660 1.00 90.94 180 ALA A C 1
ATOM 1433 O O . ALA A 1 180 ? 9.745 -3.768 17.918 1.00 90.94 180 ALA A O 1
ATOM 1434 N N . ARG A 1 181 ? 9.048 -5.399 19.298 1.00 92.88 181 ARG A N 1
ATOM 1435 C CA . ARG A 1 181 ? 7.631 -5.093 19.137 1.00 92.88 181 ARG A CA 1
ATOM 1436 C C . ARG A 1 181 ? 7.273 -3.824 19.909 1.00 92.88 181 ARG A C 1
ATOM 1438 O O . ARG A 1 181 ? 7.478 -3.758 21.121 1.00 92.88 181 ARG A O 1
ATOM 1445 N N . GLU A 1 182 ? 6.675 -2.863 19.221 1.00 89.94 182 GLU A N 1
ATOM 1446 C CA . GLU A 1 182 ? 6.082 -1.667 19.804 1.00 89.94 182 GLU A CA 1
ATOM 1447 C C . GLU A 1 182 ? 4.979 -2.030 20.820 1.00 89.94 182 GLU A C 1
ATOM 1449 O O . GLU A 1 182 ? 4.303 -3.064 20.684 1.00 89.94 182 GLU A O 1
ATOM 1454 N N . PRO A 1 183 ? 4.751 -1.192 21.848 1.00 87.06 183 PRO A N 1
ATOM 1455 C CA . PRO A 1 183 ? 3.726 -1.439 22.852 1.00 87.06 183 PRO A CA 1
ATOM 1456 C C . PRO A 1 183 ? 2.334 -1.626 22.240 1.00 87.06 183 PRO A C 1
ATOM 1458 O O . PRO A 1 183 ? 1.946 -0.944 21.296 1.00 87.06 183 PRO A O 1
ATOM 1461 N N . ALA A 1 184 ? 1.508 -2.475 22.857 1.00 81.62 184 ALA A N 1
ATOM 1462 C CA . ALA A 1 184 ? 0.134 -2.714 22.402 1.00 81.62 184 ALA A CA 1
ATOM 1463 C C . ALA A 1 184 ? -0.769 -1.460 22.424 1.00 81.62 184 ALA A C 1
ATOM 1465 O O . ALA A 1 184 ? -1.841 -1.468 21.826 1.00 81.62 184 ALA A O 1
ATOM 1466 N N . SER A 1 185 ? -0.356 -0.395 23.122 1.00 83.62 185 SER A N 1
ATOM 1467 C CA . SER A 1 185 ? -1.035 0.905 23.135 1.00 83.62 185 SER A CA 1
ATOM 1468 C C . SER A 1 185 ? -0.809 1.732 21.868 1.00 83.62 185 SER A C 1
ATOM 1470 O O . SER A 1 185 ? -1.500 2.733 21.676 1.00 83.62 185 SER A O 1
ATOM 1472 N N . THR A 1 186 ? 0.164 1.364 21.033 1.00 85.69 186 THR A N 1
ATOM 1473 C CA . THR A 1 186 ? 0.439 2.060 19.777 1.00 85.69 186 THR A CA 1
ATOM 1474 C C . THR A 1 186 ? -0.760 1.896 18.839 1.00 85.69 186 THR A C 1
ATOM 1476 O O . THR A 1 186 ? -1.243 0.774 18.645 1.00 85.69 186 THR A O 1
ATOM 1479 N N . PRO A 1 187 ? -1.300 2.994 18.278 1.00 92.56 187 PRO A N 1
ATOM 1480 C CA . PRO A 1 187 ? -2.415 2.903 17.350 1.00 92.56 187 PRO A CA 1
ATOM 1481 C C . PRO A 1 187 ? -2.004 2.099 16.116 1.00 92.56 187 PRO A C 1
ATOM 1483 O O . PRO A 1 187 ? -0.881 2.200 15.643 1.00 92.56 187 PRO A O 1
ATOM 1486 N N . ARG A 1 188 ? -2.935 1.323 15.568 1.00 95.75 188 ARG A N 1
ATOM 1487 C CA . ARG A 1 188 ? -2.728 0.524 14.346 1.00 95.75 188 ARG A CA 1
ATOM 1488 C C . ARG A 1 188 ? -3.122 1.258 13.071 1.00 95.75 188 ARG A C 1
ATOM 1490 O O . ARG A 1 188 ? -2.803 0.821 11.973 1.00 95.75 188 ARG A O 1
ATOM 1497 N N . TYR A 1 189 ? -3.844 2.361 13.218 1.00 96.62 189 TYR A N 1
ATOM 1498 C CA . TYR A 1 189 ? -4.208 3.243 12.128 1.00 96.62 189 TYR A CA 1
ATOM 1499 C C . TYR A 1 189 ? -4.248 4.682 12.632 1.00 96.62 189 TYR A C 1
ATOM 1501 O O . TYR A 1 189 ? -4.793 4.958 13.705 1.00 96.62 189 TYR A O 1
ATOM 1509 N N . VAL A 1 190 ? -3.672 5.593 11.853 1.00 94.75 190 VAL A N 1
ATOM 1510 C CA . VAL A 1 190 ? -3.671 7.028 12.134 1.00 94.75 190 VAL A CA 1
ATOM 1511 C C . VAL A 1 190 ? -4.122 7.766 10.873 1.00 94.75 190 VAL A C 1
ATOM 1513 O O . VAL A 1 190 ? -3.387 7.755 9.882 1.00 94.75 190 VAL A O 1
ATOM 1516 N N . PRO A 1 191 ? -5.302 8.415 10.876 1.00 94.38 191 PRO A N 1
ATOM 1517 C CA . PRO A 1 191 ? -5.733 9.218 9.740 1.00 94.38 191 PRO A CA 1
ATOM 1518 C C . PRO A 1 191 ? -4.830 10.444 9.587 1.00 94.38 191 PRO A C 1
ATOM 1520 O O . PRO A 1 191 ? -4.398 11.040 10.582 1.00 94.38 191 PRO A O 1
ATOM 1523 N N . PHE A 1 192 ? -4.582 10.861 8.348 1.00 91.44 192 PHE A N 1
ATOM 1524 C CA . PHE A 1 192 ? -3.925 12.136 8.095 1.00 91.44 192 PHE A CA 1
ATOM 1525 C C . PHE A 1 192 ? -4.784 13.280 8.610 1.00 91.44 192 PHE A C 1
ATOM 1527 O O . PHE A 1 192 ? -6.016 13.276 8.524 1.00 91.44 192 PHE A O 1
ATOM 1534 N N . ARG A 1 193 ? -4.126 14.310 9.145 1.00 88.50 193 ARG A N 1
ATOM 1535 C CA . ARG A 1 193 ? -4.846 15.524 9.534 1.00 88.50 193 ARG A CA 1
ATOM 1536 C C . ARG A 1 193 ? -5.377 16.198 8.274 1.00 88.50 193 ARG A C 1
ATOM 1538 O O . ARG A 1 193 ? -4.668 16.274 7.280 1.00 88.50 193 ARG A O 1
ATOM 1545 N N . ALA A 1 194 ? -6.571 16.786 8.332 1.00 82.31 194 ALA A N 1
ATOM 1546 C CA . ALA A 1 194 ? -7.185 17.424 7.162 1.00 82.31 194 ALA A CA 1
ATOM 1547 C C . ALA A 1 194 ? -6.262 18.445 6.463 1.00 82.31 194 ALA A C 1
ATOM 1549 O O . ALA A 1 194 ? -6.191 18.471 5.243 1.00 82.31 194 ALA A O 1
ATOM 1550 N N . ALA A 1 195 ? -5.507 19.245 7.225 1.00 82.81 195 ALA A N 1
ATOM 1551 C CA . ALA A 1 195 ? -4.554 20.210 6.669 1.00 82.81 195 ALA A CA 1
ATOM 1552 C C . ALA A 1 195 ? -3.297 19.564 6.054 1.00 82.81 195 ALA A C 1
ATOM 1554 O O . ALA A 1 195 ? -2.710 20.122 5.131 1.00 82.81 195 ALA A O 1
ATOM 1555 N N . GLU A 1 196 ? -2.867 18.414 6.576 1.00 82.81 196 GLU A N 1
ATOM 1556 C CA . GLU A 1 196 ? -1.765 17.623 6.018 1.00 82.81 196 GLU A CA 1
ATOM 1557 C C . GLU A 1 196 ? -2.212 16.974 4.710 1.00 82.81 196 GLU A C 1
ATOM 1559 O O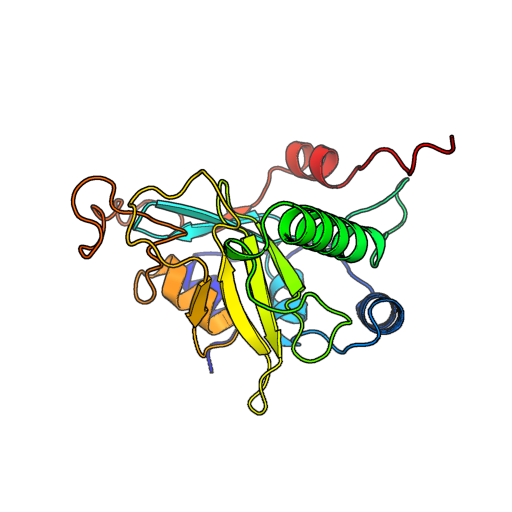 . GLU A 1 196 ? -1.583 17.180 3.675 1.00 82.81 196 GLU A O 1
ATOM 1564 N N . TRP A 1 197 ? -3.369 16.310 4.733 1.00 83.19 197 TRP A N 1
ATOM 1565 C CA . TRP A 1 197 ? -3.965 15.723 3.543 1.00 83.19 197 TRP A CA 1
ATOM 1566 C C . TRP A 1 197 ? -4.251 16.772 2.465 1.00 83.19 197 TRP A C 1
ATOM 1568 O O . TRP A 1 197 ? -3.931 16.554 1.304 1.00 83.19 197 TRP A O 1
ATOM 1578 N N . ALA A 1 198 ? -4.770 17.948 2.831 1.00 78.88 198 ALA A N 1
ATOM 1579 C CA . ALA A 1 198 ? -5.008 19.038 1.887 1.00 78.88 198 ALA A CA 1
ATOM 1580 C C . ALA A 1 198 ? -3.732 19.502 1.169 1.00 78.88 198 ALA A C 1
ATOM 1582 O O . ALA A 1 198 ? -3.818 19.921 0.023 1.00 78.88 198 ALA A O 1
ATOM 1583 N N . ARG A 1 199 ? -2.566 19.422 1.823 1.00 77.06 199 ARG A N 1
ATOM 1584 C CA . ARG A 1 199 ? -1.267 19.743 1.212 1.00 77.06 199 ARG A CA 1
ATOM 1585 C C . ARG A 1 199 ? -0.753 18.612 0.330 1.00 77.06 199 ARG A C 1
ATOM 1587 O O . ARG A 1 199 ? -0.219 18.885 -0.736 1.00 77.06 199 ARG A O 1
ATOM 1594 N N . MET A 1 200 ? -0.913 17.366 0.776 1.00 73.56 200 MET A N 1
ATOM 1595 C CA . MET A 1 200 ? -0.486 16.176 0.033 1.00 73.56 200 MET A CA 1
ATOM 1596 C C . MET A 1 200 ? -1.311 15.963 -1.236 1.00 73.56 200 MET A C 1
ATOM 1598 O O . MET A 1 200 ? -0.760 15.624 -2.272 1.00 73.56 200 MET A O 1
ATOM 1602 N N . ARG A 1 201 ? -2.627 16.201 -1.173 1.00 70.81 201 ARG A N 1
ATOM 1603 C CA . ARG A 1 201 ? -3.544 15.986 -2.300 1.00 70.81 201 ARG A CA 1
ATOM 1604 C C . ARG A 1 201 ? -3.445 17.042 -3.395 1.00 70.81 201 ARG A C 1
ATOM 1606 O O . ARG A 1 201 ? -4.145 16.895 -4.386 1.00 70.81 201 ARG A O 1
ATOM 1613 N N . THR A 1 202 ? -2.692 18.124 -3.182 1.00 64.12 202 THR A N 1
ATOM 1614 C CA . THR A 1 202 ? -2.504 19.210 -4.150 1.00 64.12 202 THR A CA 1
ATOM 1615 C C . THR A 1 202 ? -1.116 19.118 -4.768 1.00 64.12 202 THR A C 1
ATOM 1617 O O . THR A 1 202 ? -0.160 19.675 -4.228 1.00 64.12 202 THR A O 1
ATOM 1620 N N . ALA A 1 203 ? -1.005 18.458 -5.917 1.00 56.16 203 ALA A N 1
ATOM 1621 C CA . ALA A 1 203 ? 0.169 18.595 -6.768 1.00 56.16 203 ALA A CA 1
ATOM 1622 C C . ALA A 1 203 ? 0.072 19.918 -7.563 1.00 56.16 203 ALA A C 1
ATOM 1624 O O . ALA A 1 203 ? -1.012 20.248 -8.063 1.00 56.16 203 ALA A O 1
ATOM 1625 N N . PRO A 1 204 ? 1.151 20.717 -7.697 1.00 47.91 204 PRO A N 1
ATOM 1626 C CA . PRO A 1 204 ? 1.189 21.738 -8.738 1.00 47.91 204 PRO A CA 1
ATOM 1627 C C . PRO A 1 204 ? 1.042 21.017 -10.086 1.00 47.91 204 PRO A C 1
ATOM 1629 O O . PRO A 1 204 ? 1.746 20.042 -10.327 1.00 47.91 204 PRO A O 1
ATOM 1632 N N . GLY A 1 205 ? 0.100 21.453 -10.929 1.00 41.84 205 GLY A N 1
ATOM 1633 C CA . GLY A 1 205 ? -0.136 20.825 -12.233 1.00 41.84 205 GLY A CA 1
ATOM 1634 C C . GLY A 1 205 ? 1.127 20.774 -13.104 1.00 41.84 205 GLY A C 1
ATOM 1635 O O . GLY A 1 205 ? 2.116 21.450 -12.789 1.00 41.84 205 GLY A O 1
ATOM 1636 N N . PRO A 1 206 ? 1.113 19.986 -14.195 1.00 38.00 206 PRO A N 1
ATOM 1637 C CA . PRO A 1 206 ? 2.285 19.798 -15.040 1.00 38.00 206 PRO A CA 1
ATOM 1638 C C . PRO A 1 206 ? 2.865 21.156 -15.433 1.00 38.00 206 PRO A C 1
ATOM 1640 O O . PRO A 1 206 ? 2.144 22.056 -15.876 1.00 38.00 206 PRO A O 1
ATOM 1643 N N . ARG A 1 207 ? 4.179 21.326 -15.242 1.00 33.03 207 ARG A N 1
ATOM 1644 C CA . ARG A 1 207 ? 4.881 22.478 -15.806 1.00 33.03 207 ARG A CA 1
ATOM 1645 C C . ARG A 1 207 ? 4.792 22.337 -17.318 1.00 33.03 207 ARG A C 1
ATOM 1647 O O . ARG A 1 207 ? 5.497 21.526 -17.906 1.00 33.03 207 ARG A O 1
ATOM 1654 N N . VAL A 1 208 ? 3.898 23.113 -17.919 1.00 31.08 208 VAL A N 1
ATOM 1655 C CA . VAL A 1 208 ? 3.928 23.387 -19.352 1.00 31.08 208 VAL A CA 1
ATOM 1656 C C . VAL A 1 208 ? 5.248 24.120 -19.593 1.00 31.08 208 VAL A C 1
ATOM 1658 O O . VAL A 1 208 ? 5.381 25.283 -19.206 1.00 31.08 208 VAL A O 1
ATOM 1661 N N . TRP A 1 209 ? 6.244 23.399 -20.100 1.00 33.28 209 TRP A N 1
ATOM 1662 C CA . TRP A 1 209 ? 7.473 23.973 -20.641 1.00 33.28 209 TRP A CA 1
ATOM 1663 C C . TRP A 1 209 ? 7.304 24.177 -22.142 1.00 33.28 209 TRP A C 1
ATOM 1665 O O . TRP A 1 209 ? 6.775 23.252 -22.800 1.00 33.28 209 TRP A O 1
#

Foldseek 3Di:
DDALVNVCVLLVHDAFEPDDDPQVVLCVLQVHRDDPRLVVNCGRAAFWWFAFLQDWTKTAHQAFDEVNHGPSNVVQVVVLVVLVVLCVVPVQLPVAADPPPVQHWTFGIDIPQWTWTWTQDPVGIWIKIASSDDPPLDPPADRIDTDPDDDSVQSSCRLHVVDDHCNRRNDNPDRPDGHDGHDPPDRRIDHDDPVRSVVVRYDHPDPPD

pLDDT: mean 85.93, std 12.52, range [31.08, 97.56]

InterPro domains:
  IPR037883 Knr4/Smi1-like domain superfamily [SSF160631] (20-131)